Protein AF-A0AAW0BY96-F1 (afdb_monomer_lite)

Organism: NCBI:txid297713

Structure (mmCIF, N/CA/C/O backbone):
data_AF-A0AAW0BY96-F1
#
_entry.id   AF-A0AAW0BY96-F1
#
loop_
_atom_site.group_PDB
_atom_site.id
_atom_site.type_symbol
_atom_site.label_atom_id
_atom_site.label_alt_id
_atom_site.label_comp_id
_atom_site.label_asym_id
_atom_site.label_entity_id
_atom_site.label_seq_id
_atom_site.pdbx_PDB_ins_code
_atom_site.Cartn_x
_atom_site.Cartn_y
_atom_site.Cartn_z
_atom_site.occupancy
_atom_site.B_iso_or_equiv
_atom_site.auth_seq_id
_atom_site.auth_comp_id
_atom_site.auth_asym_id
_atom_site.auth_atom_id
_atom_site.pdbx_PDB_model_num
ATOM 1 N N . MET A 1 1 ? 6.001 -8.051 -32.052 1.00 53.75 1 MET A N 1
ATOM 2 C CA . MET A 1 1 ? 5.318 -6.739 -31.973 1.00 53.75 1 MET A CA 1
ATOM 3 C C . MET A 1 1 ? 5.520 -6.260 -30.553 1.00 53.75 1 MET A C 1
ATOM 5 O O . MET A 1 1 ? 5.170 -7.015 -29.658 1.00 53.75 1 MET A O 1
ATOM 9 N N . SER A 1 2 ? 6.130 -5.091 -30.344 1.00 71.25 2 SER A N 1
ATOM 10 C CA . SER A 1 2 ? 6.312 -4.579 -28.982 1.00 71.25 2 SER A CA 1
ATOM 11 C C . SER A 1 2 ? 4.969 -4.090 -28.441 1.00 71.25 2 SER A C 1
ATOM 13 O O . SER A 1 2 ? 4.273 -3.331 -29.116 1.00 71.25 2 SER A O 1
ATOM 15 N N . THR A 1 3 ? 4.584 -4.577 -27.263 1.00 87.44 3 THR A N 1
ATOM 16 C CA . THR A 1 3 ? 3.369 -4.159 -26.563 1.00 87.44 3 THR A CA 1
ATOM 17 C C . THR A 1 3 ? 3.740 -3.067 -25.574 1.00 87.44 3 THR A C 1
ATOM 19 O O . THR A 1 3 ? 4.525 -3.296 -24.654 1.00 87.44 3 THR A O 1
ATOM 22 N N . THR A 1 4 ? 3.169 -1.881 -25.755 1.00 93.38 4 THR A N 1
ATOM 23 C CA . THR A 1 4 ? 3.335 -0.782 -24.803 1.00 93.38 4 THR A CA 1
ATOM 24 C C . THR A 1 4 ? 2.304 -0.901 -23.690 1.00 93.38 4 THR A C 1
ATOM 26 O O . THR A 1 4 ? 1.110 -1.009 -23.967 1.00 93.38 4 THR A O 1
ATOM 29 N N . MET A 1 5 ? 2.749 -0.836 -22.438 1.00 95.12 5 MET A N 1
ATOM 30 C CA . MET A 1 5 ? 1.882 -0.820 -21.259 1.00 95.12 5 MET A CA 1
ATOM 31 C C . MET A 1 5 ? 2.243 0.344 -20.352 1.00 95.12 5 MET A C 1
ATOM 33 O O . MET A 1 5 ? 3.395 0.760 -20.298 1.00 95.12 5 MET A O 1
ATOM 37 N N . ASP A 1 6 ? 1.268 0.868 -19.623 1.00 94.94 6 ASP A N 1
ATOM 38 C CA . ASP A 1 6 ? 1.503 1.962 -18.693 1.00 94.94 6 ASP A CA 1
ATOM 39 C C . ASP A 1 6 ? 1.816 1.433 -17.291 1.00 94.94 6 ASP A C 1
ATOM 41 O O . ASP A 1 6 ? 0.997 0.738 -16.687 1.00 94.94 6 ASP A O 1
ATOM 45 N N . LEU A 1 7 ? 3.001 1.764 -16.766 1.00 94.00 7 LEU A N 1
ATOM 46 C CA . LEU A 1 7 ? 3.445 1.273 -15.460 1.00 94.00 7 LEU A CA 1
ATOM 47 C C . LEU A 1 7 ? 2.522 1.743 -14.331 1.00 94.00 7 LEU A C 1
ATOM 49 O O . LEU A 1 7 ? 2.265 0.988 -13.395 1.00 94.00 7 LEU A O 1
ATOM 53 N N . HIS A 1 8 ? 2.019 2.976 -14.417 1.00 91.38 8 HIS A N 1
ATOM 54 C CA . HIS A 1 8 ? 1.133 3.516 -13.397 1.00 91.38 8 HIS A CA 1
ATOM 55 C C . HIS A 1 8 ? -0.205 2.771 -13.396 1.00 91.38 8 HIS A C 1
ATOM 57 O O . HIS A 1 8 ? -0.704 2.407 -12.332 1.00 91.38 8 HIS A O 1
ATOM 63 N N . ASP A 1 9 ? -0.767 2.503 -14.574 1.00 92.44 9 ASP A N 1
ATOM 64 C CA . ASP A 1 9 ? -2.051 1.809 -14.684 1.00 92.44 9 ASP A CA 1
ATOM 65 C C . ASP A 1 9 ? -1.932 0.344 -14.228 1.00 92.44 9 ASP A C 1
ATOM 67 O O . ASP A 1 9 ? -2.795 -0.136 -13.493 1.00 92.44 9 ASP A O 1
ATOM 71 N N . ILE A 1 10 ? -0.825 -0.338 -14.559 1.00 93.44 10 ILE A N 1
ATOM 72 C CA . ILE A 1 10 ? -0.517 -1.681 -14.034 1.00 93.44 10 ILE A CA 1
ATOM 73 C C . ILE A 1 10 ? -0.445 -1.651 -12.502 1.00 93.44 10 ILE A C 1
ATOM 75 O O . ILE A 1 10 ? -1.118 -2.431 -11.831 1.00 93.44 10 ILE A O 1
ATOM 79 N N . ALA A 1 11 ? 0.347 -0.739 -11.933 1.00 91.69 11 ALA A N 1
ATOM 80 C CA . ALA A 1 11 ? 0.543 -0.652 -10.489 1.00 91.69 11 ALA A CA 1
ATOM 81 C C . ALA A 1 11 ? -0.752 -0.305 -9.738 1.00 91.69 11 ALA A C 1
ATOM 83 O O . ALA A 1 11 ? -0.987 -0.815 -8.640 1.00 91.69 11 ALA A O 1
ATOM 84 N N . LEU A 1 12 ? -1.603 0.541 -10.324 1.00 90.06 12 LEU A N 1
ATOM 85 C CA . LEU A 1 12 ? -2.913 0.890 -9.781 1.00 90.06 12 LEU A CA 1
ATOM 86 C C . LEU A 1 12 ? -3.837 -0.333 -9.751 1.00 90.06 12 LEU A C 1
ATOM 88 O O . LEU A 1 12 ? -4.405 -0.638 -8.703 1.00 90.06 12 LEU A O 1
ATOM 92 N N . LEU A 1 13 ? -3.952 -1.047 -10.874 1.00 92.44 13 LEU A N 1
ATOM 93 C CA . LEU A 1 13 ? -4.810 -2.227 -10.992 1.00 92.44 13 LEU A CA 1
ATOM 94 C C . LEU A 1 13 ? -4.353 -3.362 -10.073 1.00 92.44 13 LEU A C 1
ATOM 96 O O . LEU A 1 13 ? -5.177 -3.938 -9.369 1.00 92.44 13 LEU A O 1
ATOM 100 N N . LEU A 1 14 ? -3.050 -3.653 -10.024 1.00 91.88 14 LEU A N 1
ATOM 101 C CA . LEU A 1 14 ? -2.521 -4.717 -9.168 1.00 91.88 14 LEU A CA 1
ATOM 102 C C . LEU A 1 14 ? -2.694 -4.395 -7.680 1.00 91.88 14 LEU A C 1
ATOM 104 O O . LEU A 1 14 ? -3.038 -5.286 -6.907 1.00 91.88 14 LEU A O 1
ATOM 108 N N . ASN A 1 15 ? -2.503 -3.137 -7.263 1.00 89.00 15 ASN A N 1
ATOM 109 C CA . ASN A 1 15 ? -2.762 -2.743 -5.874 1.00 89.00 15 ASN A CA 1
ATOM 110 C C . ASN A 1 15 ? -4.245 -2.817 -5.515 1.00 89.00 15 ASN A C 1
ATOM 112 O O . ASN A 1 15 ? -4.583 -3.252 -4.414 1.00 89.00 15 ASN A O 1
ATOM 116 N N . TYR A 1 16 ? -5.121 -2.406 -6.433 1.00 90.56 16 TYR A N 1
ATOM 117 C CA . TYR A 1 16 ? -6.560 -2.535 -6.252 1.00 90.56 16 TYR A CA 1
ATOM 118 C C . TYR A 1 16 ? -6.961 -4.007 -6.093 1.00 90.56 16 TYR A C 1
ATOM 120 O O . TYR A 1 16 ? -7.568 -4.371 -5.087 1.00 90.56 16 TYR A O 1
ATOM 128 N N . GLU A 1 17 ? -6.561 -4.875 -7.023 1.00 89.81 17 GLU A N 1
ATOM 129 C CA . GLU A 1 17 ? -6.878 -6.305 -6.969 1.00 89.81 17 GLU A CA 1
ATOM 130 C C . GLU A 1 17 ? -6.351 -6.935 -5.676 1.00 89.81 17 GLU A C 1
ATOM 132 O O . GLU A 1 17 ? -7.105 -7.560 -4.932 1.00 89.81 17 GLU A O 1
ATOM 137 N N . ARG A 1 18 ? -5.083 -6.680 -5.332 1.00 90.81 18 ARG A N 1
ATOM 138 C CA . ARG A 1 18 ? -4.464 -7.161 -4.091 1.00 90.81 18 ARG A CA 1
ATOM 139 C C . ARG A 1 18 ? -5.267 -6.765 -2.854 1.00 90.81 18 ARG A C 1
ATOM 141 O O . ARG A 1 18 ? -5.494 -7.591 -1.976 1.00 90.81 18 ARG A O 1
ATOM 148 N N . ALA A 1 19 ? -5.650 -5.496 -2.740 1.00 92.19 19 ALA A N 1
ATOM 149 C CA . ALA A 1 19 ? -6.312 -5.000 -1.539 1.00 92.19 19 ALA A CA 1
ATOM 150 C C . ALA A 1 19 ? -7.764 -5.493 -1.429 1.00 92.19 19 ALA A C 1
ATOM 152 O O . ALA A 1 19 ? -8.234 -5.785 -0.329 1.00 92.19 19 ALA A O 1
ATOM 153 N N . THR A 1 20 ? -8.467 -5.616 -2.554 1.00 93.06 20 THR A N 1
ATOM 154 C CA . THR A 1 20 ? -9.869 -6.068 -2.592 1.00 93.06 20 THR A CA 1
ATOM 155 C C . THR A 1 20 ? -10.025 -7.587 -2.446 1.00 93.06 20 THR A C 1
ATOM 157 O O . THR A 1 20 ? -11.098 -8.053 -2.057 1.00 93.06 20 THR A O 1
ATOM 160 N N . THR A 1 21 ? -8.952 -8.353 -2.681 1.00 91.19 21 THR A N 1
ATOM 161 C CA . THR A 1 21 ? -8.904 -9.822 -2.536 1.00 91.19 21 THR A CA 1
ATOM 162 C C . THR A 1 21 ? -8.121 -10.311 -1.311 1.00 91.19 21 THR A C 1
ATOM 164 O O . THR A 1 21 ? -7.973 -11.517 -1.104 1.00 91.19 21 THR A O 1
ATOM 167 N N . GLU A 1 22 ? -7.642 -9.402 -0.459 1.00 91.94 22 GLU A N 1
ATOM 168 C CA . GLU A 1 22 ? -6.857 -9.732 0.732 1.00 91.94 22 GLU A CA 1
ATOM 169 C C . GLU A 1 22 ? -7.664 -10.584 1.733 1.00 91.94 22 GLU A C 1
ATOM 171 O O . GLU A 1 22 ? -8.545 -10.108 2.458 1.00 91.94 22 GLU A O 1
ATOM 176 N N . THR A 1 23 ? -7.316 -11.869 1.808 1.00 91.62 23 THR A N 1
ATOM 177 C CA . THR A 1 23 ? -8.066 -12.886 2.560 1.00 91.62 23 THR A CA 1
ATOM 178 C C . THR A 1 23 ? -8.098 -12.618 4.065 1.00 91.62 23 THR A C 1
ATOM 180 O O . THR A 1 23 ? -9.098 -12.906 4.735 1.00 91.62 23 THR A O 1
ATOM 183 N N . ARG A 1 24 ? -7.055 -11.978 4.611 1.00 92.69 24 ARG A N 1
ATOM 184 C CA . ARG A 1 24 ? -6.994 -11.583 6.027 1.00 92.69 24 ARG A CA 1
ATOM 185 C C . ARG A 1 24 ? -8.090 -10.604 6.424 1.00 92.69 24 ARG A C 1
ATOM 187 O O . ARG A 1 24 ? -8.423 -10.548 7.599 1.00 92.69 24 ARG A O 1
ATOM 194 N N . TYR A 1 25 ? -8.686 -9.887 5.477 1.00 94.50 25 TYR A N 1
ATOM 195 C CA . TYR A 1 25 ? -9.745 -8.908 5.731 1.00 94.50 25 TYR A CA 1
ATOM 196 C C . TYR A 1 25 ? -11.054 -9.247 5.027 1.00 94.50 25 TYR A C 1
ATOM 198 O O . TYR A 1 25 ? -11.945 -8.402 4.966 1.00 94.50 25 TYR A O 1
ATOM 206 N N . ARG A 1 26 ? -11.191 -10.471 4.508 1.00 94.62 26 ARG A N 1
ATOM 207 C CA . ARG A 1 26 ? -12.335 -10.844 3.684 1.00 94.62 26 ARG A CA 1
ATOM 208 C C . ARG A 1 26 ? -13.660 -10.675 4.434 1.00 94.62 26 ARG A C 1
ATOM 210 O O . ARG A 1 26 ? -13.905 -11.370 5.421 1.00 94.62 26 ARG A O 1
ATOM 217 N N . GLY A 1 27 ? -14.508 -9.756 3.970 1.00 94.75 27 GLY A N 1
ATOM 218 C CA . GLY A 1 27 ? -15.786 -9.407 4.597 1.00 94.75 27 GLY A CA 1
ATOM 219 C C . GLY A 1 27 ? -15.677 -8.622 5.905 1.00 94.75 27 GLY A C 1
ATOM 220 O O . GLY A 1 27 ? -16.705 -8.343 6.524 1.00 94.75 27 GLY A O 1
ATOM 221 N N . ALA A 1 28 ? -14.464 -8.297 6.353 1.00 95.69 28 ALA A N 1
ATOM 222 C CA . ALA A 1 28 ? -14.223 -7.681 7.646 1.00 95.69 28 ALA A CA 1
ATOM 223 C C . ALA A 1 28 ? -14.704 -6.225 7.656 1.00 95.69 28 ALA A C 1
ATOM 225 O O . ALA A 1 28 ? -14.430 -5.458 6.729 1.00 95.69 28 ALA A O 1
ATOM 226 N N . LYS A 1 29 ? -15.406 -5.833 8.720 1.00 96.62 29 LYS A N 1
ATOM 227 C CA . LYS A 1 29 ? -15.944 -4.480 8.884 1.00 96.62 29 LYS A CA 1
ATOM 228 C C . LYS A 1 29 ? -15.154 -3.718 9.938 1.00 96.62 29 LYS A C 1
ATOM 230 O O . LYS A 1 29 ? -14.856 -4.256 11.002 1.00 96.62 29 LYS A O 1
ATOM 235 N N . LEU A 1 30 ? -14.799 -2.474 9.637 1.00 97.69 30 LEU A N 1
ATOM 236 C CA . LEU A 1 30 ? -14.066 -1.600 10.544 1.00 97.69 30 LEU A CA 1
ATOM 237 C C . LEU A 1 30 ? -14.964 -1.234 11.729 1.00 97.69 30 LEU A C 1
ATOM 239 O O . LEU A 1 30 ? -16.011 -0.611 11.552 1.00 97.69 30 LEU A O 1
ATOM 243 N N . ARG A 1 31 ? -14.536 -1.617 12.931 1.00 96.06 31 ARG A N 1
ATOM 244 C CA . ARG A 1 31 ? -15.219 -1.295 14.186 1.00 96.06 31 ARG A CA 1
ATOM 245 C C . ARG A 1 31 ? -14.629 -0.064 14.853 1.00 96.06 31 ARG A C 1
ATOM 247 O O . ARG A 1 31 ? -15.366 0.774 15.360 1.00 96.06 31 ARG A O 1
ATOM 254 N N . GLU A 1 32 ? -13.305 0.012 14.914 1.00 96.19 32 GLU A N 1
ATOM 255 C CA . GLU A 1 32 ? -12.616 1.013 15.723 1.00 96.19 32 GLU A CA 1
ATOM 256 C C . GLU A 1 32 ? -11.358 1.525 15.027 1.00 96.19 32 GLU A C 1
ATOM 258 O O . GLU A 1 32 ? -10.633 0.774 14.372 1.00 96.19 32 GLU A O 1
ATOM 263 N N . VAL A 1 33 ? -11.094 2.818 15.217 1.00 96.62 33 VAL A N 1
ATOM 264 C CA . VAL A 1 33 ? -9.882 3.502 14.778 1.00 96.62 33 VAL A CA 1
ATOM 265 C C . VAL A 1 33 ? -9.257 4.195 15.988 1.00 96.62 33 VAL A C 1
ATOM 267 O O . VAL A 1 33 ? -9.906 5.020 16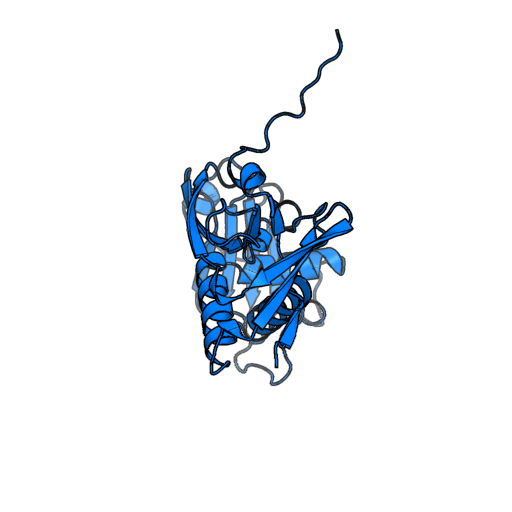.626 1.00 96.62 33 VAL A O 1
ATOM 270 N N . ALA A 1 34 ? -7.995 3.894 16.281 1.00 95.19 34 ALA A N 1
ATOM 271 C CA . ALA A 1 34 ? -7.189 4.594 17.276 1.00 95.19 34 ALA A CA 1
ATOM 272 C C . ALA A 1 34 ? -6.171 5.495 16.558 1.00 95.19 34 ALA A C 1
ATOM 274 O O . ALA A 1 34 ? -5.386 5.025 15.736 1.00 95.19 34 ALA A O 1
ATOM 275 N N . ARG A 1 35 ? -6.188 6.802 16.834 1.00 90.81 35 ARG A N 1
ATOM 276 C CA . ARG A 1 35 ? -5.310 7.818 16.216 1.00 90.81 35 ARG A CA 1
ATOM 277 C C . ARG A 1 35 ? -4.766 8.759 17.287 1.00 90.81 35 ARG A C 1
ATOM 279 O O . ARG A 1 35 ? -5.265 8.779 18.407 1.00 90.81 35 ARG A O 1
ATOM 286 N N . ASN A 1 36 ? -3.770 9.571 16.930 1.00 81.25 36 ASN A N 1
ATOM 287 C CA . ASN A 1 36 ? -3.302 10.701 17.747 1.00 81.25 36 ASN A CA 1
ATOM 288 C C . ASN A 1 36 ? -2.881 10.318 19.178 1.00 81.25 36 ASN A C 1
ATOM 290 O O . ASN A 1 36 ? -3.082 11.078 20.121 1.00 81.25 36 ASN A O 1
ATOM 294 N N . GLY A 1 37 ? -2.309 9.124 19.349 1.00 77.81 37 GLY A N 1
ATOM 295 C CA . GLY A 1 37 ? -1.874 8.633 20.656 1.00 77.81 37 GLY A CA 1
ATOM 296 C C . GLY A 1 37 ? -2.980 8.015 21.516 1.00 77.81 37 GLY A C 1
ATOM 297 O O . GLY A 1 37 ? -2.658 7.481 22.577 1.00 77.81 37 GLY A O 1
ATOM 298 N N . GLU A 1 38 ? -4.240 8.000 21.071 1.00 89.62 38 GLU A N 1
ATOM 299 C CA . GLU A 1 38 ? -5.312 7.277 21.762 1.00 89.62 38 GLU A CA 1
ATOM 300 C C . GLU A 1 38 ? -5.049 5.764 21.789 1.00 89.62 38 GLU A C 1
ATOM 302 O O . GLU A 1 38 ? -4.409 5.213 20.894 1.00 89.62 38 GLU A O 1
ATOM 307 N N . ASN A 1 39 ? -5.550 5.090 22.827 1.00 92.06 39 ASN A N 1
ATOM 308 C CA . ASN A 1 39 ? -5.583 3.630 22.906 1.00 92.06 39 ASN A CA 1
ATOM 309 C C . ASN A 1 39 ? -6.936 3.103 22.421 1.00 92.06 39 ASN A C 1
ATOM 311 O O . ASN A 1 39 ? -7.940 3.815 22.477 1.00 92.06 39 ASN A O 1
ATOM 315 N N . PHE A 1 40 ? -6.962 1.833 22.020 1.00 93.56 40 PHE A N 1
ATOM 316 C CA . PHE A 1 40 ? -8.208 1.125 21.751 1.00 93.56 40 PHE A CA 1
ATOM 317 C C . PHE A 1 40 ? -9.092 1.073 23.004 1.00 93.56 40 PHE A C 1
ATOM 319 O O . PHE A 1 40 ? -8.614 0.854 24.119 1.00 93.56 40 PHE A O 1
ATOM 326 N N . LYS A 1 41 ? -10.389 1.288 22.805 1.00 93.38 41 LYS A N 1
ATOM 327 C CA . LYS A 1 41 ? -11.443 1.332 23.822 1.00 93.38 41 LYS A CA 1
ATOM 328 C C . LYS A 1 41 ? -12.268 0.050 23.816 1.00 93.38 41 LYS A C 1
ATOM 330 O O . LYS A 1 41 ? -12.806 -0.322 24.854 1.00 93.38 41 LYS A O 1
ATOM 335 N N . THR A 1 42 ? -12.379 -0.625 22.667 1.00 91.56 42 THR A N 1
ATOM 336 C CA . THR A 1 42 ? -13.228 -1.822 22.523 1.00 91.56 42 THR A CA 1
ATOM 337 C C . THR A 1 42 ? -12.479 -3.137 22.710 1.00 91.56 42 THR A C 1
ATOM 339 O O . THR A 1 42 ? -13.112 -4.177 22.878 1.00 91.56 42 THR A O 1
ATOM 342 N N . VAL A 1 43 ? -11.144 -3.110 22.684 1.00 90.31 43 VAL A N 1
ATOM 343 C CA . VAL A 1 43 ? -10.277 -4.285 22.843 1.00 90.31 43 VAL A CA 1
ATOM 344 C C . VAL A 1 43 ? -9.137 -4.007 23.797 1.00 90.31 43 VAL A C 1
ATOM 346 O O . VAL A 1 43 ? -8.574 -2.914 23.819 1.00 90.31 43 VAL A O 1
ATOM 349 N N . LEU A 1 44 ? -8.762 -5.045 24.541 1.00 87.56 44 LEU A N 1
ATOM 350 C CA . LEU A 1 44 ? -7.501 -5.068 25.256 1.00 87.56 44 LEU A CA 1
ATOM 351 C C . LEU A 1 44 ? -6.392 -5.452 24.275 1.00 87.56 44 LEU A C 1
ATOM 353 O O . LEU A 1 44 ? -6.356 -6.580 23.789 1.00 87.56 44 LEU A O 1
ATOM 357 N N . VAL A 1 45 ? -5.484 -4.519 24.009 1.00 86.31 45 VAL A N 1
ATOM 358 C CA . VAL A 1 45 ? -4.244 -4.800 23.284 1.00 86.31 45 VAL A CA 1
ATOM 359 C C . VAL A 1 45 ? -3.165 -5.123 24.304 1.00 86.31 45 VAL A C 1
ATOM 361 O O . VAL A 1 45 ? -3.045 -4.442 25.315 1.00 86.31 45 VAL A O 1
ATOM 364 N N . THR A 1 46 ? -2.385 -6.172 24.063 1.00 86.88 46 THR A N 1
ATOM 365 C CA . THR A 1 46 ? -1.265 -6.570 24.937 1.00 86.88 46 THR A CA 1
ATOM 366 C C . THR A 1 46 ? 0.088 -6.466 24.238 1.00 86.88 46 THR A C 1
ATOM 368 O O . THR A 1 46 ? 1.082 -6.955 24.761 1.00 86.88 46 THR A O 1
ATOM 371 N N . LEU A 1 47 ? 0.125 -5.865 23.045 1.00 87.88 47 LEU A N 1
ATOM 372 C CA . LEU A 1 47 ? 1.327 -5.692 22.232 1.00 87.88 47 LEU A CA 1
ATOM 373 C C . LEU A 1 47 ? 2.212 -4.588 22.836 1.00 87.88 47 LEU A C 1
ATOM 375 O O . LEU A 1 47 ? 1.770 -3.435 22.852 1.00 87.88 47 LEU A O 1
ATOM 379 N N . PRO A 1 48 ? 3.439 -4.892 23.302 1.00 87.94 48 PRO A N 1
ATOM 380 C CA . PRO A 1 48 ? 4.357 -3.877 23.821 1.00 87.94 48 PRO A CA 1
ATOM 381 C C . PRO A 1 48 ? 4.656 -2.794 22.784 1.00 87.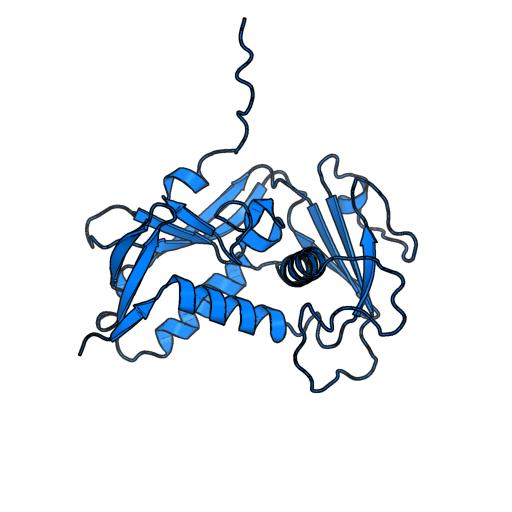94 48 PRO A C 1
ATOM 383 O O . PRO A 1 48 ? 4.578 -1.612 23.107 1.00 87.94 48 PRO A O 1
ATOM 386 N N . ASP A 1 49 ? 4.834 -3.185 21.515 1.00 87.62 49 ASP A N 1
ATOM 387 C CA . ASP A 1 49 ? 5.091 -2.271 20.394 1.00 87.62 49 ASP A CA 1
ATOM 388 C C . ASP A 1 49 ? 4.050 -1.157 20.299 1.00 87.62 49 ASP A C 1
ATOM 390 O O . ASP A 1 49 ? 4.378 -0.028 19.953 1.00 87.62 49 ASP A O 1
ATOM 394 N N . TRP A 1 50 ? 2.791 -1.440 20.649 1.00 91.31 50 TRP A N 1
ATOM 395 C CA . TRP A 1 50 ? 1.769 -0.405 20.692 1.00 91.31 50 TRP A CA 1
ATOM 396 C C . TRP A 1 50 ? 2.080 0.620 21.782 1.00 91.31 50 TRP A C 1
ATOM 398 O O . TRP A 1 50 ? 2.160 1.807 21.477 1.00 91.31 50 TRP A O 1
ATOM 408 N N . TYR A 1 51 ? 2.239 0.192 23.037 1.00 89.88 51 TYR A N 1
ATOM 409 C CA . TYR A 1 51 ? 2.348 1.079 24.204 1.00 89.88 51 TYR A CA 1
ATOM 410 C C . TYR A 1 51 ? 3.710 1.756 24.357 1.00 89.88 51 TYR A C 1
ATOM 412 O O . TYR A 1 51 ? 3.764 2.887 24.841 1.00 89.88 51 TYR A O 1
ATOM 420 N N . ASP A 1 52 ? 4.778 1.093 23.927 1.00 89.44 52 ASP A N 1
ATOM 421 C CA . ASP A 1 52 ? 6.150 1.572 24.085 1.00 89.44 52 ASP A CA 1
ATOM 422 C C . ASP A 1 52 ? 6.573 2.509 22.942 1.00 89.44 52 ASP A C 1
ATOM 424 O O . ASP A 1 52 ? 7.522 3.290 23.089 1.00 89.44 52 ASP A O 1
ATOM 428 N N . HIS A 1 53 ? 5.855 2.487 21.812 1.00 88.75 53 HIS A N 1
ATOM 429 C CA . HIS A 1 53 ? 6.152 3.348 20.675 1.00 88.75 53 HIS A CA 1
ATOM 430 C C . HIS A 1 53 ? 5.849 4.820 20.978 1.00 88.75 53 HIS A C 1
ATOM 432 O O . HIS A 1 53 ? 4.720 5.216 21.273 1.00 88.75 53 HIS A O 1
ATOM 438 N N . LYS A 1 54 ? 6.885 5.656 20.861 1.00 86.25 54 LYS A N 1
ATOM 439 C CA . LYS A 1 54 ? 6.833 7.096 21.169 1.00 86.25 54 LYS A CA 1
ATOM 440 C C . LYS A 1 54 ? 6.485 7.973 19.964 1.00 86.25 54 LYS A C 1
ATOM 442 O O . LYS A 1 54 ? 6.261 9.170 20.135 1.00 86.25 54 LYS A O 1
ATOM 447 N N . GLY A 1 55 ? 6.511 7.406 18.760 1.00 86.94 55 GLY A N 1
ATOM 448 C CA . GLY A 1 55 ? 6.209 8.106 17.517 1.00 86.94 55 GLY A CA 1
ATOM 449 C C . GLY A 1 55 ? 4.715 8.117 17.177 1.00 86.94 55 GLY A C 1
ATOM 450 O O . GLY A 1 55 ? 3.879 7.643 17.955 1.00 86.94 55 GLY A O 1
ATOM 451 N N . PRO A 1 56 ? 4.356 8.670 16.006 1.00 89.00 56 PRO A N 1
ATOM 452 C CA . PRO A 1 56 ? 3.007 8.563 15.474 1.00 89.00 56 PRO A CA 1
ATOM 453 C C . PRO A 1 56 ? 2.576 7.098 15.372 1.00 89.00 56 PRO A C 1
ATOM 455 O O . PRO A 1 56 ? 3.298 6.261 14.836 1.00 89.00 56 PRO A O 1
ATOM 458 N N . ARG A 1 57 ? 1.373 6.790 15.855 1.00 91.56 57 ARG A N 1
ATOM 459 C CA . ARG A 1 57 ? 0.782 5.456 15.738 1.00 91.56 57 ARG A CA 1
ATOM 460 C C . ARG A 1 57 ? -0.674 5.535 15.310 1.00 91.56 57 ARG A C 1
ATOM 462 O O . ARG A 1 57 ? -1.398 6.447 15.721 1.00 91.56 57 ARG A O 1
ATOM 469 N N . VAL A 1 58 ? -1.093 4.566 14.506 1.00 94.00 58 VAL A N 1
ATOM 470 C CA . VAL A 1 58 ? -2.488 4.353 14.127 1.00 94.00 58 VAL A CA 1
ATOM 471 C C . VAL A 1 58 ? -2.876 2.902 14.361 1.00 94.00 58 VAL A C 1
ATOM 473 O O . VAL A 1 58 ? -2.094 1.983 14.126 1.00 94.00 58 VAL A O 1
ATOM 476 N N . GLY A 1 59 ? -4.096 2.712 14.834 1.00 95.25 59 GLY A N 1
ATOM 477 C CA . GLY A 1 59 ? -4.660 1.424 15.166 1.00 95.25 59 GLY A CA 1
ATOM 478 C C . GLY A 1 59 ? -5.991 1.209 14.463 1.00 95.25 59 GLY A C 1
ATOM 479 O O . GLY A 1 59 ? -6.817 2.119 14.424 1.00 95.25 59 GLY A O 1
ATOM 480 N N . PHE A 1 60 ? -6.227 0.006 13.954 1.00 96.50 60 PHE A N 1
ATOM 481 C CA . PHE A 1 60 ? -7.490 -0.381 13.332 1.00 96.50 60 PHE A CA 1
ATOM 482 C C . PHE A 1 60 ? -7.985 -1.698 13.918 1.00 96.50 60 PHE A C 1
ATOM 484 O O . PHE A 1 60 ? -7.211 -2.645 14.052 1.00 96.50 60 PHE A O 1
ATOM 491 N N . VAL A 1 61 ? -9.276 -1.775 14.230 1.00 96.62 61 VAL A N 1
ATOM 492 C CA . VAL A 1 61 ? -9.925 -3.028 14.630 1.00 96.62 61 VAL A CA 1
ATOM 493 C C . VAL A 1 61 ? -11.029 -3.360 13.652 1.00 96.62 61 VAL A C 1
ATOM 495 O O . VAL A 1 61 ? -11.918 -2.541 13.411 1.00 96.62 61 VAL A O 1
ATOM 498 N N . PHE A 1 62 ? -10.985 -4.578 13.133 1.00 96.88 62 PHE A N 1
ATOM 499 C CA . PHE A 1 62 ? -11.977 -5.121 12.227 1.00 96.88 62 PHE A CA 1
ATOM 500 C C . PHE A 1 62 ? -12.660 -6.338 12.841 1.00 96.88 62 PHE A C 1
ATOM 502 O O . PHE A 1 62 ? -12.009 -7.175 13.467 1.00 96.88 62 PHE A O 1
ATOM 509 N N . ASP A 1 63 ? -13.959 -6.462 12.595 1.00 95.25 63 ASP A N 1
ATOM 510 C CA . ASP A 1 63 ? -14.743 -7.652 12.911 1.00 95.25 63 ASP A CA 1
ATOM 511 C C . ASP A 1 63 ? -15.045 -8.423 11.627 1.00 95.25 63 ASP A C 1
ATOM 513 O O . ASP A 1 63 ? -15.665 -7.898 10.696 1.00 95.25 63 ASP A O 1
ATOM 517 N N . LYS A 1 64 ? -14.612 -9.683 11.569 1.00 93.62 64 LYS A N 1
ATOM 518 C CA . LYS A 1 64 ? -14.996 -10.611 10.508 1.00 93.62 64 LYS A CA 1
ATOM 519 C C . LYS A 1 64 ? -16.350 -11.247 10.813 1.00 93.62 64 LYS A C 1
ATOM 521 O O . LYS A 1 64 ? -16.579 -11.715 11.932 1.00 93.62 64 LYS A O 1
ATOM 526 N N . PRO A 1 65 ? -17.241 -11.337 9.815 1.00 90.44 65 PRO A N 1
ATOM 527 C CA . PRO A 1 65 ? -18.450 -12.130 9.943 1.00 90.44 65 PRO A CA 1
ATOM 528 C C . PRO A 1 65 ? -18.103 -13.624 9.975 1.00 90.44 65 PRO A C 1
ATOM 530 O O . PRO A 1 65 ? -17.109 -14.060 9.399 1.00 90.44 65 PRO A O 1
ATOM 533 N N . ALA A 1 66 ? -18.978 -14.433 10.576 1.00 87.19 66 ALA A N 1
ATOM 534 C CA . ALA A 1 66 ? -18.833 -15.893 10.571 1.00 87.19 66 ALA A CA 1
ATOM 535 C C . ALA A 1 66 ? -18.843 -16.493 9.151 1.00 87.19 66 ALA A C 1
ATOM 537 O O . ALA A 1 66 ? -18.270 -17.553 8.912 1.00 87.19 66 ALA A O 1
ATOM 538 N N . ARG A 1 67 ? -19.501 -15.812 8.205 1.00 86.62 67 ARG A N 1
ATOM 539 C CA . ARG A 1 67 ? -19.505 -16.156 6.785 1.00 86.62 67 ARG A CA 1
ATOM 540 C C . ARG A 1 67 ? -19.128 -14.927 5.972 1.00 86.62 67 ARG A C 1
ATOM 542 O O . ARG A 1 67 ? -19.820 -13.913 6.039 1.00 86.62 67 ARG A O 1
ATOM 549 N N . ALA A 1 68 ? -18.056 -15.046 5.195 1.00 84.38 68 ALA A N 1
ATOM 550 C CA . ALA A 1 68 ? -17.651 -14.011 4.2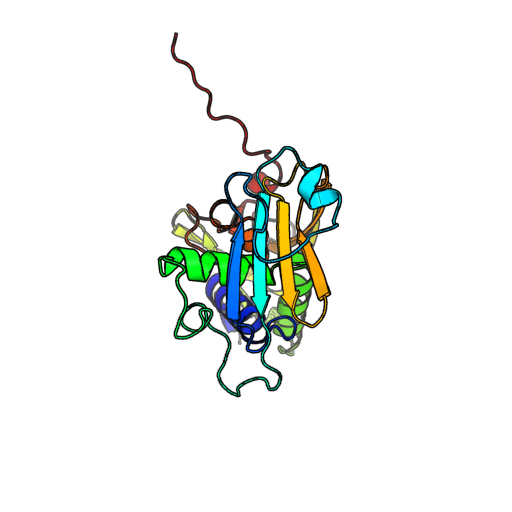59 1.00 84.38 68 ALA A CA 1
ATOM 551 C C . ALA A 1 68 ? -18.734 -13.797 3.184 1.00 84.38 68 ALA A C 1
ATOM 553 O O . ALA A 1 68 ? -19.274 -14.780 2.664 1.00 84.38 68 ALA A O 1
ATOM 554 N N . PRO A 1 69 ? -19.052 -12.540 2.841 1.00 86.44 69 PRO A N 1
ATOM 555 C CA . PRO A 1 69 ? -19.926 -12.245 1.723 1.00 86.44 69 PRO A CA 1
ATOM 556 C C . PRO A 1 69 ? -19.212 -12.524 0.389 1.00 86.44 69 PRO A C 1
ATOM 558 O O . PRO A 1 69 ? -17.983 -12.621 0.312 1.00 86.44 69 PRO A O 1
ATOM 561 N N . GLU A 1 70 ? -19.995 -12.656 -0.681 1.00 87.88 70 GLU A N 1
ATOM 562 C CA . GLU A 1 70 ? -19.464 -12.838 -2.040 1.00 87.88 70 GLU A CA 1
ATOM 563 C C . GLU A 1 70 ? -18.990 -11.513 -2.657 1.00 87.88 70 GLU A C 1
ATOM 565 O O . GLU A 1 70 ? -18.102 -11.515 -3.505 1.00 87.88 70 GLU A O 1
ATOM 570 N N . GLU A 1 71 ? -19.508 -10.373 -2.191 1.00 90.94 71 GLU A N 1
ATOM 571 C CA . GLU A 1 71 ? -19.124 -9.046 -2.688 1.00 90.94 71 GLU A CA 1
ATOM 572 C C . GLU A 1 71 ? -17.626 -8.748 -2.472 1.00 90.94 71 GLU A C 1
ATOM 574 O O . GLU A 1 71 ? -17.078 -9.131 -1.436 1.00 90.94 71 GLU A O 1
ATOM 579 N N . PRO A 1 72 ? -16.925 -8.076 -3.402 1.00 92.06 72 PRO A N 1
ATOM 580 C CA . PRO A 1 72 ? -15.553 -7.615 -3.180 1.00 92.06 72 PRO A CA 1
ATOM 581 C C . PRO A 1 72 ? -15.449 -6.677 -1.973 1.00 92.06 72 PRO A C 1
ATOM 583 O O . PRO A 1 72 ? -16.369 -5.904 -1.697 1.00 92.06 72 PRO A O 1
ATOM 586 N N . ASP A 1 73 ? -14.324 -6.717 -1.262 1.00 95.50 73 ASP A N 1
ATOM 587 C CA . ASP A 1 73 ? -14.069 -5.752 -0.192 1.00 95.50 73 ASP A CA 1
ATOM 588 C C . ASP A 1 73 ? -13.633 -4.428 -0.810 1.00 95.50 73 ASP A C 1
ATOM 590 O O . ASP A 1 73 ? -12.682 -4.390 -1.583 1.00 95.50 73 ASP A O 1
ATOM 594 N N . LEU A 1 74 ? -14.317 -3.340 -0.468 1.00 96.12 74 LEU A N 1
ATOM 595 C CA . LEU A 1 74 ? -14.082 -2.002 -1.003 1.00 96.12 74 LEU A CA 1
ATOM 596 C C . LEU A 1 74 ? -14.002 -0.988 0.144 1.00 96.12 74 LEU A C 1
ATOM 598 O O . LEU A 1 74 ? -14.636 -1.180 1.184 1.00 96.12 74 LEU A O 1
ATOM 602 N N . PRO A 1 75 ? -13.319 0.157 -0.042 1.00 96.00 75 PRO A N 1
ATOM 603 C CA . PRO A 1 75 ? -13.383 1.251 0.926 1.00 96.00 75 PRO A CA 1
ATOM 604 C C . PRO A 1 75 ? -14.824 1.656 1.280 1.00 96.00 75 PRO A C 1
ATOM 606 O O . PRO A 1 75 ? -15.137 1.885 2.446 1.00 96.00 75 PRO A O 1
ATOM 609 N N . SER A 1 76 ? -15.716 1.666 0.284 1.00 95.75 76 SER A N 1
ATOM 610 C CA . SER A 1 76 ? -17.119 2.077 0.414 1.00 95.75 76 SER A CA 1
ATOM 611 C C . SER A 1 76 ? -18.001 1.102 1.196 1.00 95.75 76 SER A C 1
ATOM 613 O O . SER A 1 76 ? -19.040 1.512 1.705 1.00 95.75 76 SER A O 1
ATOM 615 N N . ASN A 1 77 ? -17.611 -0.172 1.319 1.00 95.31 77 ASN A N 1
ATOM 616 C CA . ASN A 1 77 ? -18.355 -1.174 2.089 1.00 95.31 77 ASN A CA 1
ATOM 617 C C . ASN A 1 77 ? -17.615 -1.619 3.362 1.00 95.31 77 ASN A C 1
ATOM 619 O O . ASN A 1 77 ? -18.028 -2.581 4.009 1.00 95.31 77 ASN A O 1
ATOM 623 N N . MET A 1 78 ? -16.540 -0.923 3.743 1.00 95.81 78 MET A N 1
ATOM 624 C CA . MET A 1 78 ? -15.703 -1.285 4.887 1.00 95.81 78 MET A CA 1
ATOM 625 C C . MET A 1 78 ? -16.380 -1.020 6.241 1.00 95.81 78 MET A C 1
ATOM 627 O O . MET A 1 78 ? -16.006 -1.633 7.238 1.00 95.81 78 MET A O 1
ATOM 631 N N . LEU A 1 79 ? -17.374 -0.132 6.303 1.00 96.88 79 LEU A N 1
ATOM 632 C CA . LEU A 1 79 ? -18.130 0.136 7.527 1.00 96.88 79 LEU A CA 1
ATOM 633 C C . LEU A 1 79 ? -19.322 -0.824 7.679 1.00 96.88 79 LEU A C 1
ATOM 635 O O . LEU A 1 79 ? -19.951 -1.188 6.683 1.00 96.88 79 LEU A O 1
ATOM 639 N N . PRO A 1 80 ? -19.683 -1.226 8.912 1.00 94.44 80 PRO A N 1
ATOM 640 C CA . PRO A 1 80 ? -20.957 -1.894 9.147 1.00 94.44 80 PRO A CA 1
ATOM 641 C C . PRO A 1 80 ? -22.132 -0.916 8.927 1.00 94.44 80 PRO A C 1
ATOM 643 O O . PRO A 1 80 ? -21.966 0.285 9.148 1.00 94.44 80 PRO A O 1
ATOM 646 N N . PRO A 1 81 ? -23.345 -1.395 8.580 1.00 90.50 81 PRO A N 1
ATOM 647 C CA . PRO A 1 81 ? -24.500 -0.526 8.308 1.00 90.50 81 PRO A CA 1
ATOM 648 C C . PRO A 1 81 ? -24.871 0.440 9.445 1.00 90.50 81 PRO A C 1
ATOM 650 O O . PRO A 1 81 ? -25.376 1.525 9.188 1.00 90.50 81 PRO A O 1
ATOM 653 N N . ASN A 1 82 ? -24.597 0.053 10.694 1.00 91.38 82 ASN A N 1
ATOM 654 C CA . ASN A 1 82 ? -24.886 0.846 11.894 1.00 91.38 82 ASN A CA 1
ATOM 655 C C . ASN A 1 82 ? -23.616 1.478 12.492 1.00 91.38 82 ASN A C 1
ATOM 657 O O . ASN A 1 82 ? -23.532 1.669 13.705 1.00 91.38 82 ASN A O 1
ATOM 661 N N . SER A 1 83 ? -22.591 1.718 11.669 1.00 93.00 83 SER A N 1
ATOM 662 C CA . SER A 1 83 ? -21.356 2.360 12.115 1.00 93.00 83 SER A CA 1
ATOM 663 C C . SER A 1 83 ? -21.637 3.749 12.681 1.00 93.00 83 SER A C 1
ATOM 665 O O . SER A 1 83 ? -22.344 4.544 12.068 1.00 93.00 83 SER A O 1
ATOM 667 N N . THR A 1 84 ? -21.029 4.059 13.824 1.00 93.12 84 THR A N 1
ATOM 668 C CA . THR A 1 84 ? -20.990 5.416 14.388 1.00 93.12 84 THR A CA 1
ATOM 669 C C . THR A 1 84 ? -19.697 6.152 14.026 1.00 93.12 84 THR A C 1
ATOM 671 O O . THR A 1 84 ? -19.451 7.238 14.541 1.00 93.12 84 THR A O 1
ATOM 674 N N . LEU A 1 85 ? -18.823 5.545 13.213 1.00 94.31 85 LEU A N 1
ATOM 675 C CA . LEU A 1 85 ? -17.587 6.180 12.761 1.00 94.31 85 LEU A CA 1
ATOM 676 C C . LEU A 1 85 ? -17.909 7.216 11.681 1.00 94.31 85 LEU A C 1
ATOM 678 O O . LEU A 1 85 ? -18.373 6.863 10.599 1.00 94.31 85 LEU A O 1
ATOM 682 N N . GLU A 1 86 ? -17.608 8.479 11.964 1.00 93.31 86 GLU A N 1
ATOM 683 C CA . GLU A 1 86 ? -17.681 9.572 10.996 1.00 93.31 86 GLU A CA 1
ATOM 684 C C . GLU A 1 86 ? -16.338 9.679 10.264 1.00 93.31 86 GLU A C 1
ATOM 686 O O . GLU A 1 86 ? -15.388 10.282 10.761 1.00 93.31 86 GLU A O 1
ATOM 691 N N . LEU A 1 87 ? -16.235 9.030 9.102 1.00 95.19 87 LEU A N 1
ATOM 692 C CA . LEU A 1 87 ? -15.034 9.015 8.264 1.00 95.19 87 LEU A CA 1
ATOM 693 C C . LEU A 1 87 ? -15.394 9.478 6.855 1.00 95.19 87 LEU A C 1
ATOM 695 O O . LEU A 1 87 ? -16.379 9.021 6.280 1.00 95.19 87 LEU A O 1
ATOM 699 N N . SER A 1 88 ? -14.580 10.362 6.286 1.00 94.81 88 SER A N 1
ATOM 700 C CA . SER A 1 88 ? -14.697 10.736 4.874 1.00 94.81 88 SER A CA 1
ATOM 701 C C . SER A 1 88 ? -14.296 9.583 3.944 1.00 94.81 88 SER A C 1
ATOM 703 O O . SER A 1 88 ? -13.529 8.700 4.332 1.00 94.81 88 SER A O 1
ATOM 705 N N . ASP A 1 89 ? -14.731 9.627 2.680 1.00 94.31 89 ASP A N 1
ATOM 706 C CA . ASP A 1 89 ? -14.350 8.630 1.663 1.00 94.31 89 ASP A CA 1
ATOM 707 C C . ASP A 1 89 ? -12.828 8.473 1.548 1.00 94.31 89 ASP A C 1
ATOM 709 O O . ASP A 1 89 ? -12.305 7.362 1.464 1.00 94.31 89 ASP A O 1
ATOM 713 N N . LYS A 1 90 ? -12.099 9.593 1.630 1.00 90.94 90 LYS A N 1
ATOM 714 C CA . LYS A 1 90 ? -10.632 9.612 1.600 1.00 90.94 90 LYS A CA 1
ATOM 715 C C . LYS A 1 90 ? -10.025 8.898 2.811 1.00 90.94 90 LYS A C 1
ATOM 717 O O . LYS A 1 90 ? -9.023 8.191 2.684 1.00 90.94 90 LYS A O 1
ATOM 722 N N . GLU A 1 91 ? -10.608 9.072 3.993 1.00 93.00 91 GLU A N 1
ATOM 723 C CA . GLU A 1 91 ? -10.145 8.390 5.202 1.00 93.00 91 GLU A CA 1
ATOM 724 C C . GLU A 1 91 ? -10.449 6.898 5.160 1.00 93.00 91 GLU A C 1
ATOM 726 O O . GLU A 1 91 ? -9.587 6.107 5.540 1.00 93.00 91 GLU A O 1
ATOM 731 N N . LEU A 1 92 ? -11.628 6.510 4.669 1.00 95.69 92 LEU A N 1
ATOM 732 C CA . LEU A 1 92 ? -11.982 5.109 4.456 1.00 95.69 92 LEU A CA 1
ATOM 733 C C . LEU A 1 92 ? -11.017 4.448 3.480 1.00 95.69 92 LEU A C 1
ATOM 735 O O . LEU A 1 92 ? -10.485 3.383 3.777 1.00 95.69 92 LEU A O 1
ATOM 739 N N . GLU A 1 93 ? -10.723 5.102 2.361 1.00 93.50 93 GLU A N 1
ATOM 740 C CA . GLU A 1 93 ? -9.731 4.627 1.405 1.00 93.50 93 GLU A CA 1
ATOM 741 C C . GLU A 1 93 ? -8.345 4.500 2.057 1.00 93.50 93 GLU A C 1
ATOM 743 O O . GLU A 1 93 ? -7.662 3.489 1.891 1.00 93.50 93 GLU A O 1
ATOM 748 N N . THR A 1 94 ? -7.930 5.494 2.845 1.00 92.00 94 THR A N 1
ATOM 749 C CA . THR A 1 94 ? -6.647 5.475 3.567 1.00 92.00 94 THR A CA 1
ATOM 750 C C . THR A 1 94 ? -6.550 4.295 4.516 1.00 92.00 94 THR A C 1
ATOM 752 O O . THR A 1 94 ? -5.603 3.519 4.414 1.00 92.00 94 THR A O 1
ATOM 755 N N . ILE A 1 95 ? -7.551 4.107 5.373 1.00 95.25 95 ILE A N 1
ATOM 756 C CA . ILE A 1 95 ? -7.604 2.991 6.320 1.00 95.25 95 ILE A CA 1
ATOM 757 C C . ILE A 1 95 ? -7.645 1.651 5.578 1.00 95.25 95 ILE A C 1
ATOM 759 O O . ILE A 1 95 ? -6.930 0.725 5.956 1.00 95.25 95 ILE A O 1
ATOM 763 N N . PHE A 1 96 ? -8.450 1.551 4.515 1.00 95.44 96 PHE A N 1
ATOM 764 C CA . PHE A 1 96 ? -8.646 0.319 3.756 1.00 95.44 96 PHE A CA 1
ATOM 765 C C . PHE A 1 96 ? -7.322 -0.250 3.255 1.00 95.44 96 PHE A C 1
ATOM 767 O O . PHE A 1 96 ? -7.007 -1.409 3.539 1.00 95.44 96 PHE A O 1
ATOM 774 N N . TYR A 1 97 ? -6.539 0.573 2.557 1.00 93.06 97 TYR A N 1
ATOM 775 C CA . TYR A 1 97 ? -5.252 0.147 2.024 1.00 93.06 97 TYR A CA 1
ATOM 776 C C . TYR A 1 97 ? -4.184 0.040 3.113 1.00 93.06 97 TYR A C 1
ATOM 778 O O . TYR A 1 97 ? -3.432 -0.928 3.110 1.00 93.06 97 TYR A O 1
ATOM 786 N N . GLN A 1 98 ? -4.134 0.977 4.066 1.00 92.56 98 GLN A N 1
ATOM 787 C CA . GLN A 1 98 ? -3.107 0.976 5.109 1.00 92.56 98 GLN A CA 1
ATOM 788 C C . GLN A 1 98 ? -3.194 -0.268 6.006 1.00 92.56 98 GLN A C 1
ATOM 790 O O . GLN A 1 98 ? -2.176 -0.906 6.263 1.00 92.56 98 GLN A O 1
ATOM 795 N N . ALA A 1 99 ? -4.398 -0.674 6.426 1.00 94.38 99 ALA A N 1
ATOM 796 C CA . ALA A 1 99 ? -4.593 -1.888 7.225 1.00 94.38 99 ALA A CA 1
ATOM 797 C C . ALA A 1 99 ? -4.152 -3.166 6.484 1.00 94.38 99 ALA A C 1
ATOM 799 O O . ALA A 1 99 ? -3.658 -4.117 7.089 1.00 94.38 99 ALA A O 1
ATOM 800 N N . ARG A 1 100 ? -4.299 -3.182 5.155 1.00 93.19 100 ARG A N 1
ATOM 801 C CA . ARG A 1 100 ? -3.969 -4.320 4.279 1.00 93.19 100 ARG A CA 1
ATOM 802 C C . ARG A 1 100 ? -2.522 -4.303 3.781 1.00 93.19 100 ARG A C 1
ATOM 804 O O . ARG A 1 100 ? -2.114 -5.186 3.026 1.00 93.19 100 ARG A O 1
ATOM 811 N N . ALA A 1 101 ? -1.733 -3.311 4.188 1.00 89.19 101 ALA A N 1
ATOM 812 C CA . ALA A 1 101 ? -0.401 -3.084 3.651 1.00 89.19 101 ALA A CA 1
ATOM 813 C C . ALA A 1 101 ? 0.724 -3.831 4.388 1.00 89.19 101 ALA A C 1
ATOM 815 O O . ALA A 1 101 ? 1.871 -3.702 3.975 1.00 89.19 101 ALA A O 1
ATOM 816 N N . HIS A 1 102 ? 0.423 -4.629 5.419 1.00 90.44 102 HIS A N 1
ATOM 817 C CA . HIS A 1 102 ? 1.418 -5.472 6.095 1.00 90.44 102 HIS A CA 1
ATOM 818 C C . HIS A 1 102 ? 2.135 -6.401 5.107 1.00 90.44 102 HIS A C 1
ATOM 820 O O . HIS A 1 102 ? 1.464 -7.094 4.335 1.00 90.44 102 HIS A O 1
ATOM 826 N N . ASP A 1 103 ? 3.472 -6.396 5.148 1.00 88.50 103 ASP A N 1
ATOM 827 C CA . ASP A 1 103 ? 4.387 -7.006 4.163 1.00 88.50 103 ASP A CA 1
ATOM 828 C C . ASP A 1 103 ? 4.130 -6.571 2.716 1.00 88.50 103 ASP A C 1
ATOM 830 O O . ASP A 1 103 ? 4.417 -7.281 1.749 1.00 88.50 103 ASP A O 1
ATOM 834 N N . GLY A 1 104 ? 3.557 -5.382 2.541 1.00 87.62 104 GLY A N 1
ATOM 835 C CA . GLY A 1 104 ? 3.044 -4.955 1.256 1.00 87.62 104 GLY A CA 1
ATOM 836 C C . GLY A 1 104 ? 4.113 -4.783 0.196 1.00 87.62 104 GLY A C 1
ATOM 837 O O . GLY A 1 104 ? 3.792 -4.958 -0.975 1.00 87.62 104 GLY A O 1
ATOM 838 N N . CYS A 1 105 ? 5.354 -4.470 0.572 1.00 89.50 105 CYS A N 1
ATOM 839 C CA . CYS A 1 105 ? 6.464 -4.345 -0.373 1.00 89.50 105 CYS A CA 1
ATOM 840 C C . CYS A 1 105 ? 6.733 -5.694 -1.026 1.00 89.50 105 CYS A C 1
ATOM 842 O O . CYS A 1 105 ? 6.613 -5.815 -2.241 1.00 89.50 105 CYS A O 1
ATOM 844 N N . PHE A 1 106 ? 6.955 -6.734 -0.225 1.00 91.31 106 PHE A N 1
ATOM 845 C CA . PHE A 1 106 ? 7.232 -8.084 -0.709 1.00 91.31 106 PHE A CA 1
ATOM 846 C C . PHE A 1 106 ? 6.072 -8.666 -1.517 1.00 91.31 106 PHE A C 1
ATOM 848 O O . PHE A 1 106 ? 6.289 -9.204 -2.603 1.00 91.31 106 PHE A O 1
ATOM 855 N N . VAL A 1 107 ? 4.831 -8.489 -1.046 1.00 90.94 107 VAL A N 1
ATOM 856 C CA . VAL A 1 107 ? 3.643 -8.934 -1.792 1.00 90.94 107 VAL A CA 1
ATOM 857 C C . VAL A 1 107 ? 3.545 -8.212 -3.137 1.00 90.94 107 VAL A C 1
ATOM 859 O O . VAL A 1 107 ? 3.266 -8.841 -4.154 1.00 90.94 107 VAL A O 1
ATOM 862 N N . SER A 1 108 ? 3.811 -6.905 -3.177 1.00 89.00 108 SER A N 1
ATOM 863 C CA . SER A 1 108 ? 3.730 -6.135 -4.423 1.00 89.00 108 SER A CA 1
ATOM 864 C C . SER A 1 108 ? 4.860 -6.462 -5.397 1.00 89.00 108 SER A C 1
ATOM 866 O O . SER A 1 108 ? 4.621 -6.501 -6.604 1.00 89.00 108 SER A O 1
ATOM 868 N N . ILE A 1 109 ? 6.069 -6.743 -4.893 1.00 92.25 109 ILE A N 1
ATOM 869 C CA . ILE A 1 109 ? 7.163 -7.273 -5.709 1.00 92.25 109 ILE A CA 1
ATOM 870 C C . ILE A 1 109 ? 6.704 -8.561 -6.392 1.00 92.25 109 ILE A C 1
ATOM 872 O O . ILE A 1 109 ? 6.693 -8.614 -7.621 1.00 92.25 109 ILE A O 1
ATOM 876 N N . GLY A 1 110 ? 6.244 -9.545 -5.613 1.00 92.75 110 GLY A N 1
ATOM 877 C CA . GLY A 1 110 ? 5.796 -10.837 -6.133 1.00 92.75 110 GLY A CA 1
ATOM 878 C C . GLY A 1 110 ? 4.646 -10.720 -7.136 1.00 92.75 110 GLY A C 1
ATOM 879 O O . GLY A 1 110 ? 4.682 -11.355 -8.185 1.00 92.75 110 GLY A O 1
ATOM 880 N N . LEU A 1 111 ? 3.655 -9.862 -6.879 1.00 91.44 111 LEU A N 1
ATOM 881 C CA . LEU A 1 111 ? 2.541 -9.648 -7.811 1.00 91.44 111 LEU A CA 1
ATOM 882 C C . LEU A 1 111 ? 2.996 -9.105 -9.165 1.00 91.44 111 LEU A C 1
ATOM 884 O O . LEU A 1 111 ? 2.514 -9.562 -10.200 1.00 91.44 111 LEU A O 1
ATOM 888 N N . LEU A 1 112 ? 3.922 -8.146 -9.174 1.00 91.81 112 LEU A N 1
ATOM 889 C CA . LEU A 1 112 ? 4.423 -7.595 -10.428 1.00 91.81 112 LEU A CA 1
ATOM 890 C C . LEU A 1 112 ? 5.344 -8.591 -11.157 1.00 91.81 112 LEU A C 1
ATOM 892 O O . LEU A 1 112 ? 5.323 -8.627 -12.384 1.00 91.81 112 LEU A O 1
ATOM 896 N N . GLN A 1 113 ? 6.104 -9.426 -10.429 1.00 92.56 113 GLN A N 1
ATOM 897 C CA . GLN A 1 113 ? 6.836 -10.553 -11.032 1.00 92.56 113 GLN A CA 1
ATOM 898 C C . GLN A 1 113 ? 5.867 -11.479 -11.765 1.00 92.56 113 GLN A C 1
ATOM 900 O O . GLN A 1 113 ? 5.995 -11.657 -12.972 1.00 92.56 113 GLN A O 1
ATOM 905 N N . LEU A 1 114 ? 4.842 -11.963 -11.056 1.00 93.12 114 LEU A N 1
ATOM 906 C CA . LEU A 1 114 ? 3.827 -12.852 -11.616 1.00 93.12 114 LEU A CA 1
ATOM 907 C C . LEU A 1 114 ? 3.131 -12.234 -12.827 1.00 93.12 114 LEU A C 1
ATOM 909 O O . LEU A 1 114 ? 2.902 -12.930 -13.809 1.00 93.12 114 LEU A O 1
ATOM 913 N N . PHE A 1 115 ? 2.816 -10.935 -12.784 1.00 93.06 115 PHE A N 1
ATOM 914 C CA . PHE A 1 115 ? 2.229 -10.230 -13.921 1.00 93.06 115 PHE A CA 1
ATOM 915 C C . PHE A 1 115 ? 3.129 -10.288 -15.160 1.00 93.06 115 PHE A C 1
ATOM 917 O O . PHE A 1 115 ? 2.644 -10.597 -16.247 1.00 93.06 115 PHE A O 1
ATOM 924 N N . PHE A 1 116 ? 4.427 -10.012 -15.018 1.00 91.81 116 PHE A N 1
ATOM 925 C CA . PHE A 1 116 ? 5.350 -10.054 -16.152 1.00 91.81 116 PHE A CA 1
ATOM 926 C C . PHE A 1 116 ? 5.639 -11.478 -16.640 1.00 91.81 116 PHE A C 1
ATOM 928 O O . PHE A 1 116 ? 5.816 -11.669 -17.842 1.00 91.81 116 PHE A O 1
ATOM 935 N N . ASP A 1 117 ? 5.582 -12.473 -15.756 1.00 91.44 117 ASP A N 1
ATOM 936 C CA . ASP A 1 117 ? 5.733 -13.891 -16.105 1.00 91.44 117 ASP A CA 1
ATOM 937 C C . ASP A 1 117 ? 4.570 -14.427 -16.965 1.00 91.44 117 ASP A C 1
ATOM 939 O O . ASP A 1 117 ? 4.706 -15.461 -17.620 1.00 91.44 117 ASP A O 1
ATOM 943 N N . LEU A 1 118 ? 3.430 -13.721 -17.024 1.00 91.94 118 LEU A N 1
ATOM 944 C CA . LEU A 1 118 ? 2.329 -14.054 -17.942 1.00 91.94 118 LEU A CA 1
ATOM 945 C C . LEU A 1 118 ? 2.688 -13.819 -19.415 1.00 91.94 118 LEU A C 1
ATOM 947 O O . LEU A 1 118 ? 1.978 -14.295 -20.307 1.00 91.94 118 LEU A O 1
ATOM 951 N N . PHE A 1 119 ? 3.759 -13.075 -19.692 1.00 90.69 119 PHE A N 1
ATOM 952 C CA . PHE A 1 119 ? 4.176 -12.756 -21.047 1.00 90.69 119 PHE A CA 1
ATOM 953 C C . PHE A 1 119 ? 5.289 -13.707 -21.506 1.00 90.69 119 PHE A C 1
ATOM 955 O O . PHE A 1 119 ? 6.307 -13.830 -20.829 1.00 90.69 119 PHE A O 1
ATOM 962 N N . PRO A 1 120 ? 5.166 -14.333 -22.694 1.00 87.44 120 PRO A N 1
ATOM 963 C CA . PRO A 1 120 ? 6.158 -15.296 -23.187 1.00 87.44 120 PRO A CA 1
ATOM 964 C C . PRO A 1 120 ? 7.571 -14.724 -23.349 1.00 87.44 120 PRO A C 1
ATOM 966 O O . PRO A 1 120 ? 8.548 -15.468 -23.338 1.00 87.44 120 PRO A O 1
ATOM 969 N N . ASN A 1 121 ? 7.671 -13.411 -23.563 1.00 89.06 121 ASN A N 1
ATOM 970 C CA . ASN A 1 121 ? 8.929 -12.704 -23.720 1.00 89.06 121 ASN A CA 1
ATOM 971 C C . ASN A 1 121 ? 8.790 -11.275 -23.190 1.00 89.06 121 ASN A C 1
ATOM 973 O O . ASN A 1 121 ? 8.214 -10.400 -23.835 1.00 89.06 121 ASN A O 1
ATOM 977 N N . GLU A 1 122 ? 9.361 -11.027 -22.020 1.00 85.94 122 GLU A N 1
ATOM 978 C CA . GLU A 1 122 ? 9.389 -9.706 -21.388 1.00 85.94 122 GLU A CA 1
ATOM 979 C C . GLU A 1 122 ? 10.106 -8.630 -22.220 1.00 85.94 122 GLU A C 1
ATOM 981 O O . GLU A 1 122 ? 9.806 -7.447 -22.073 1.00 85.94 122 GLU A O 1
ATOM 986 N N . ASN A 1 123 ? 11.001 -9.014 -23.140 1.00 87.00 123 ASN A N 1
ATOM 987 C CA . ASN A 1 123 ? 11.672 -8.063 -24.034 1.00 87.00 123 ASN A CA 1
ATOM 988 C C . ASN A 1 123 ? 10.712 -7.420 -25.043 1.00 87.00 123 ASN A C 1
ATOM 990 O O . ASN A 1 123 ? 11.027 -6.375 -25.609 1.00 87.00 123 ASN A O 1
ATOM 994 N N . ASP A 1 124 ? 9.542 -8.023 -25.269 1.00 89.62 124 ASP A N 1
ATOM 995 C CA . ASP A 1 124 ? 8.513 -7.450 -26.132 1.00 89.62 124 ASP A CA 1
ATOM 996 C C . ASP A 1 124 ? 7.656 -6.400 -25.402 1.00 89.62 124 ASP A C 1
ATOM 998 O O . ASP A 1 124 ? 6.845 -5.725 -26.038 1.00 89.62 124 ASP A O 1
ATOM 1002 N N . ILE A 1 125 ? 7.836 -6.213 -24.090 1.00 93.75 125 ILE A N 1
ATOM 1003 C CA . ILE A 1 125 ? 7.061 -5.264 -23.286 1.00 93.75 125 ILE A CA 1
ATOM 1004 C C . ILE A 1 125 ? 7.834 -3.954 -23.121 1.00 93.75 125 ILE A C 1
ATOM 1006 O O . ILE A 1 125 ? 8.918 -3.914 -22.535 1.00 93.75 125 ILE A O 1
ATOM 1010 N N . SER A 1 126 ? 7.231 -2.859 -23.581 1.00 95.25 126 SER A N 1
ATOM 1011 C CA . SER A 1 126 ? 7.701 -1.498 -23.325 1.00 95.25 126 SER A CA 1
ATOM 1012 C C . SER A 1 126 ? 6.826 -0.844 -22.256 1.00 95.25 126 SER A C 1
ATOM 1014 O O . SER A 1 126 ? 5.639 -0.605 -22.472 1.00 95.25 126 SER A O 1
ATOM 1016 N N . LEU A 1 127 ? 7.398 -0.550 -21.092 1.00 96.00 127 LEU A N 1
ATOM 1017 C CA . LEU A 1 127 ? 6.712 0.114 -19.989 1.00 96.00 127 LEU A CA 1
ATOM 1018 C C . LEU A 1 127 ? 6.822 1.626 -20.146 1.00 96.00 127 LEU A C 1
ATOM 1020 O O . LEU A 1 127 ? 7.911 2.186 -20.041 1.00 96.00 127 LEU A O 1
ATOM 1024 N N . ARG A 1 128 ? 5.693 2.302 -20.349 1.00 96.19 128 ARG A N 1
ATOM 1025 C CA . ARG A 1 128 ? 5.607 3.757 -20.247 1.00 96.19 128 ARG A CA 1
ATOM 1026 C C . ARG A 1 128 ? 5.645 4.154 -18.774 1.00 96.19 128 ARG A C 1
ATOM 1028 O O . ARG A 1 128 ? 4.755 3.793 -18.002 1.00 96.19 128 ARG A O 1
ATOM 1035 N N . VAL A 1 129 ? 6.662 4.921 -18.403 1.00 94.31 129 VAL A N 1
ATOM 1036 C CA . VAL A 1 129 ? 6.860 5.486 -17.068 1.00 94.31 129 VAL A CA 1
ATOM 1037 C C . VAL A 1 129 ? 6.544 6.974 -17.133 1.00 94.31 129 VAL A C 1
ATOM 1039 O O . VAL A 1 129 ? 7.217 7.713 -17.845 1.00 94.31 129 VAL A O 1
ATOM 1042 N N . ARG A 1 130 ? 5.517 7.409 -16.396 1.00 90.88 130 ARG A N 1
ATOM 1043 C CA . ARG A 1 130 ? 5.089 8.813 -16.305 1.00 90.88 130 ARG A CA 1
ATOM 1044 C C . ARG A 1 130 ? 5.505 9.395 -14.963 1.00 90.88 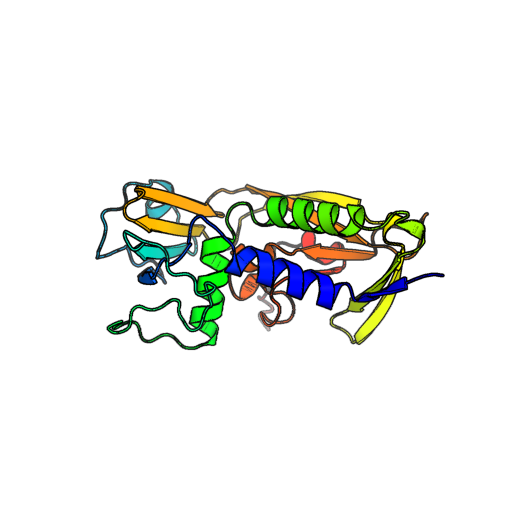130 ARG A C 1
ATOM 1046 O O . ARG A 1 130 ? 5.092 8.893 -13.922 1.00 90.88 130 ARG A O 1
ATOM 1053 N N . MET A 1 131 ? 6.294 10.454 -14.982 1.00 86.31 131 MET A N 1
ATOM 1054 C CA . MET A 1 131 ? 6.805 11.100 -13.784 1.00 86.31 131 MET A CA 1
ATOM 1055 C C . MET A 1 131 ? 5.858 12.181 -13.253 1.00 86.31 131 MET A C 1
ATOM 1057 O O . MET A 1 131 ? 5.086 12.774 -14.010 1.00 86.31 131 MET A O 1
ATOM 1061 N N . PRO A 1 132 ? 5.943 12.491 -11.945 1.00 78.81 132 PRO A N 1
ATOM 1062 C CA . PRO A 1 132 ? 5.226 13.594 -11.305 1.00 78.81 132 PRO A CA 1
ATOM 1063 C C . PRO A 1 132 ? 5.297 14.958 -12.000 1.00 78.81 132 PRO A C 1
ATOM 1065 O O . PRO A 1 132 ? 4.362 15.749 -11.894 1.00 78.81 132 PRO A O 1
ATOM 1068 N N . ASP A 1 133 ? 6.412 15.257 -12.662 1.00 83.44 133 ASP A N 1
ATOM 1069 C CA . ASP A 1 133 ? 6.662 16.523 -13.357 1.00 83.44 133 ASP A CA 1
ATOM 1070 C C . ASP A 1 133 ? 6.099 16.551 -14.790 1.00 83.44 133 ASP A C 1
ATOM 1072 O O . ASP A 1 133 ? 6.244 17.550 -15.493 1.00 83.44 133 ASP A O 1
ATOM 1076 N N . GLY A 1 134 ? 5.431 15.473 -15.212 1.00 85.12 134 GLY A N 1
ATOM 1077 C CA . GLY A 1 134 ? 4.875 15.309 -16.550 1.00 85.12 134 GLY A CA 1
ATOM 1078 C C . GLY A 1 134 ? 5.870 14.768 -17.575 1.00 85.12 134 GLY A C 1
ATOM 1079 O O . GLY A 1 134 ? 5.475 14.554 -18.720 1.00 85.12 134 GLY A O 1
ATOM 1080 N N . THR A 1 135 ? 7.130 14.526 -17.199 1.00 89.88 135 THR A N 1
ATOM 1081 C CA . THR A 1 135 ? 8.071 13.821 -18.075 1.00 89.88 135 THR A CA 1
ATOM 1082 C C . THR A 1 135 ? 7.680 12.354 -18.201 1.00 89.88 135 THR A C 1
ATOM 1084 O O . THR A 1 135 ? 7.096 11.761 -17.293 1.00 89.88 135 THR A O 1
ATOM 1087 N N . GLU A 1 136 ? 7.984 11.748 -19.343 1.00 94.25 136 GLU A N 1
ATOM 1088 C CA . GLU A 1 136 ? 7.767 10.322 -19.548 1.00 94.25 136 GLU A CA 1
ATOM 1089 C C . GLU A 1 136 ? 8.930 9.693 -20.301 1.00 94.25 136 GLU A C 1
ATOM 1091 O O . GLU A 1 136 ? 9.629 10.350 -21.074 1.00 94.25 136 GLU A O 1
ATOM 1096 N N . TYR A 1 137 ? 9.141 8.407 -20.054 1.00 94.81 137 TYR A N 1
ATOM 1097 C CA . TYR A 1 137 ? 10.100 7.602 -20.792 1.00 94.81 137 TYR A CA 1
ATOM 1098 C C . TYR A 1 137 ? 9.619 6.155 -20.880 1.00 94.81 137 TYR A C 1
ATOM 1100 O O . TYR A 1 137 ? 8.678 5.746 -20.197 1.00 94.81 137 TYR A O 1
ATOM 1108 N N . HIS A 1 138 ? 10.266 5.379 -21.742 1.00 95.44 138 HIS A N 1
ATOM 1109 C CA . HIS A 1 138 ? 9.947 3.974 -21.943 1.00 95.44 138 HIS A CA 1
ATOM 1110 C C . HIS A 1 138 ? 11.060 3.086 -21.393 1.00 95.44 138 HIS A C 1
ATOM 1112 O O . HIS A 1 138 ? 12.209 3.206 -21.805 1.00 95.44 138 HIS A O 1
ATOM 1118 N N . SER A 1 139 ? 10.706 2.180 -20.488 1.00 94.69 139 SER A N 1
ATOM 1119 C CA . SER A 1 139 ? 11.598 1.168 -19.926 1.00 94.69 139 SER A CA 1
ATOM 1120 C C . SER A 1 139 ? 11.228 -0.203 -20.496 1.00 94.69 139 SER A C 1
ATOM 1122 O O . SER A 1 139 ? 10.069 -0.602 -20.381 1.00 94.69 139 SER A O 1
ATOM 1124 N N . PRO A 1 140 ? 12.146 -0.953 -21.124 1.00 93.75 140 PRO A N 1
ATOM 1125 C CA . PRO A 1 140 ? 11.905 -2.364 -21.405 1.00 93.75 140 PRO A CA 1
ATOM 1126 C C . PRO A 1 140 ? 11.625 -3.105 -20.096 1.00 93.75 140 PRO A C 1
ATOM 1128 O O . PRO A 1 140 ? 12.371 -2.938 -19.129 1.00 93.75 140 PRO A O 1
ATOM 1131 N N . ALA A 1 141 ? 10.584 -3.942 -20.052 1.00 93.44 141 ALA A N 1
ATOM 1132 C CA . ALA A 1 141 ? 10.256 -4.657 -18.819 1.00 93.44 141 ALA A CA 1
ATOM 1133 C C . ALA A 1 141 ? 11.430 -5.517 -18.339 1.00 93.44 141 ALA A C 1
ATOM 1135 O O . ALA A 1 141 ? 11.655 -5.597 -17.137 1.00 93.44 141 ALA A O 1
ATOM 1136 N N . SER A 1 142 ? 12.217 -6.100 -19.246 1.00 92.75 142 SER A N 1
ATOM 1137 C CA . SER A 1 142 ? 13.403 -6.910 -18.926 1.00 92.75 142 SER A CA 1
ATOM 1138 C C . SER A 1 142 ? 14.540 -6.158 -18.223 1.00 92.75 142 SER A C 1
ATOM 1140 O O . SER A 1 142 ? 15.415 -6.792 -17.643 1.00 92.75 142 SER A O 1
ATOM 1142 N N . LEU A 1 143 ? 14.535 -4.819 -18.220 1.00 93.75 143 LEU A N 1
ATOM 1143 C CA . LEU A 1 143 ? 15.514 -4.013 -17.477 1.00 93.75 143 LEU A CA 1
ATOM 1144 C C . LEU A 1 143 ? 15.074 -3.689 -16.042 1.00 93.75 143 LEU A C 1
ATOM 1146 O O . LEU A 1 143 ? 15.779 -2.969 -15.331 1.00 93.75 143 LEU A O 1
ATOM 1150 N N . ARG A 1 144 ? 13.910 -4.182 -15.603 1.00 93.38 144 ARG A N 1
ATOM 1151 C CA . ARG A 1 144 ? 13.442 -4.001 -14.225 1.00 93.38 144 ARG A CA 1
ATOM 1152 C C . ARG A 1 144 ? 14.351 -4.737 -13.243 1.00 93.38 144 ARG A C 1
ATOM 1154 O O . ARG A 1 144 ? 14.779 -5.860 -13.498 1.00 93.38 144 ARG A O 1
ATOM 1161 N N . VAL A 1 145 ? 14.586 -4.140 -12.082 1.00 93.88 145 VAL A N 1
ATOM 1162 C CA . VAL A 1 145 ? 15.360 -4.766 -10.999 1.00 93.88 145 VAL A CA 1
ATOM 1163 C C . VAL A 1 145 ? 14.666 -4.572 -9.664 1.00 93.88 145 VAL A C 1
ATOM 1165 O O . VAL A 1 145 ? 14.009 -3.558 -9.441 1.00 93.88 145 VAL A O 1
ATOM 1168 N N . ILE A 1 146 ? 14.827 -5.530 -8.760 1.00 95.00 146 ILE A N 1
ATOM 1169 C CA . ILE A 1 146 ? 14.366 -5.384 -7.380 1.00 95.00 146 ILE A CA 1
ATOM 1170 C C . ILE A 1 146 ? 15.473 -4.685 -6.608 1.00 95.00 146 ILE A C 1
ATOM 1172 O O . ILE A 1 146 ? 16.631 -5.102 -6.651 1.00 95.00 146 ILE A O 1
ATOM 1176 N N . LEU A 1 147 ? 15.116 -3.608 -5.919 1.00 93.38 147 LEU A N 1
ATOM 1177 C CA . LEU A 1 147 ? 16.013 -2.894 -5.028 1.00 93.38 147 LEU A CA 1
ATOM 1178 C C . LEU A 1 147 ? 15.555 -3.131 -3.597 1.00 93.38 147 LEU A C 1
ATOM 1180 O O . LEU A 1 147 ? 14.463 -2.707 -3.223 1.00 93.38 147 LEU A O 1
ATOM 1184 N N . GLU A 1 148 ? 16.401 -3.784 -2.810 1.00 92.06 148 GLU A N 1
ATOM 1185 C CA . GLU A 1 148 ? 16.173 -4.024 -1.387 1.00 92.06 148 GLU A CA 1
ATOM 1186 C C . GLU A 1 148 ? 16.979 -3.019 -0.564 1.00 92.06 148 GLU A C 1
ATOM 1188 O O . GLU A 1 148 ? 18.192 -2.875 -0.738 1.00 92.06 148 GLU A O 1
ATOM 1193 N N . ALA A 1 149 ? 16.304 -2.298 0.324 1.00 87.94 149 ALA A N 1
ATOM 1194 C CA . ALA A 1 149 ? 16.927 -1.339 1.224 1.00 87.94 149 ALA A CA 1
ATOM 1195 C C . ALA A 1 149 ? 16.090 -1.206 2.501 1.00 87.94 149 ALA A C 1
ATOM 1197 O O . ALA A 1 149 ? 14.866 -1.240 2.425 1.00 87.94 149 ALA A O 1
ATOM 1198 N N . PRO A 1 150 ? 16.698 -1.023 3.681 1.00 87.38 150 PRO A N 1
ATOM 1199 C CA . PRO A 1 150 ? 15.926 -0.761 4.885 1.00 87.38 150 PRO A CA 1
ATOM 1200 C C . PRO A 1 150 ? 15.314 0.646 4.840 1.00 87.38 150 PRO A C 1
ATOM 1202 O O . PRO A 1 150 ? 15.993 1.624 4.520 1.00 87.38 150 PRO A O 1
ATOM 1205 N N . ILE A 1 151 ? 14.049 0.769 5.239 1.00 84.38 151 ILE A N 1
ATOM 1206 C CA . ILE A 1 151 ? 13.475 2.055 5.640 1.00 84.38 151 ILE A CA 1
ATOM 1207 C C . ILE A 1 151 ? 14.005 2.374 7.030 1.00 84.38 151 ILE A C 1
ATOM 1209 O O . ILE A 1 151 ? 13.819 1.594 7.961 1.00 84.38 151 ILE A O 1
ATOM 1213 N N . LEU A 1 152 ? 14.652 3.528 7.167 1.00 84.31 152 LEU A N 1
ATOM 1214 C CA . LEU A 1 152 ? 15.131 4.036 8.447 1.00 84.31 152 LEU A CA 1
ATOM 1215 C C . LEU A 1 152 ? 14.047 4.887 9.105 1.00 84.31 152 LEU A C 1
ATOM 1217 O O . LEU A 1 152 ? 13.443 5.727 8.437 1.00 84.31 152 LEU A O 1
ATOM 1221 N N . LEU A 1 153 ? 13.857 4.697 10.409 1.00 80.94 153 LEU A N 1
ATOM 1222 C CA . LEU A 1 153 ? 12.924 5.435 11.260 1.00 80.94 153 LEU A CA 1
ATOM 1223 C C . LEU A 1 153 ? 11.546 5.604 10.592 1.00 80.94 153 LEU A C 1
ATOM 1225 O O . LEU A 1 153 ? 11.166 6.729 10.244 1.00 80.94 153 LEU A O 1
ATOM 1229 N N . PRO A 1 154 ? 10.803 4.502 10.364 1.00 81.00 154 PRO A N 1
ATOM 1230 C CA . PRO A 1 154 ? 9.468 4.550 9.786 1.00 81.00 154 PRO A CA 1
ATOM 1231 C C . PRO A 1 154 ? 8.614 5.620 10.472 1.00 81.00 154 PRO A C 1
ATOM 1233 O O . PRO A 1 154 ? 8.527 5.680 11.697 1.00 81.00 154 PRO A O 1
ATOM 1236 N N . LYS A 1 155 ? 7.968 6.472 9.667 1.00 77.75 155 LYS A N 1
ATOM 1237 C CA . LYS A 1 155 ? 7.251 7.664 10.155 1.00 77.75 155 LYS A CA 1
ATOM 1238 C C . LYS A 1 155 ? 6.121 7.347 11.140 1.00 77.75 155 LYS A C 1
ATOM 1240 O O . LYS A 1 155 ? 5.704 8.231 11.884 1.00 77.75 155 LYS A O 1
ATOM 1245 N N . GLN A 1 156 ? 5.579 6.133 11.075 1.00 87.19 156 GLN A N 1
ATOM 1246 C CA . GLN A 1 156 ? 4.388 5.743 11.806 1.00 87.19 156 GLN A CA 1
ATOM 1247 C C . GLN A 1 156 ? 4.375 4.239 12.079 1.00 87.19 156 GLN A C 1
ATOM 1249 O O . GLN A 1 156 ? 4.671 3.442 11.187 1.00 87.19 156 GLN A O 1
ATOM 1254 N N . LEU A 1 157 ? 3.953 3.869 13.286 1.00 90.81 157 LEU A N 1
ATOM 1255 C CA . LEU A 1 157 ? 3.517 2.519 13.626 1.00 90.81 157 LEU A CA 1
ATOM 1256 C C . LEU A 1 157 ? 2.054 2.322 13.207 1.00 90.81 157 LEU A C 1
ATOM 1258 O O . LEU A 1 157 ? 1.179 3.104 13.577 1.00 90.81 157 LEU A O 1
ATOM 1262 N N . THR A 1 158 ? 1.768 1.254 12.477 1.00 92.94 158 THR A N 1
ATOM 1263 C CA . THR A 1 158 ? 0.403 0.827 12.157 1.00 92.94 158 THR A CA 1
ATOM 1264 C C . THR A 1 158 ? 0.138 -0.520 12.804 1.00 92.94 158 THR A C 1
ATOM 1266 O O . THR A 1 158 ? 0.903 -1.455 12.594 1.00 92.94 158 THR A O 1
ATOM 1269 N N . VAL A 1 159 ? -0.959 -0.628 13.551 1.00 94.38 159 VAL A N 1
ATOM 1270 C CA . VAL A 1 159 ? -1.465 -1.900 14.077 1.00 94.38 159 VAL A CA 1
ATOM 1271 C C . VAL A 1 159 ? -2.857 -2.140 13.520 1.00 94.38 159 VAL A C 1
ATOM 1273 O O . VAL A 1 159 ? -3.752 -1.316 13.694 1.00 94.38 159 VAL A O 1
ATOM 1276 N N . ALA A 1 160 ? -3.065 -3.281 12.877 1.00 95.12 160 ALA A N 1
ATOM 1277 C CA . ALA A 1 160 ? -4.377 -3.701 12.417 1.00 95.12 160 ALA A CA 1
ATOM 1278 C C . ALA A 1 160 ? -4.739 -5.058 13.023 1.00 95.12 160 ALA A C 1
ATOM 1280 O O . ALA A 1 160 ? -3.980 -6.018 12.923 1.00 95.12 160 ALA A O 1
ATOM 1281 N N . MET A 1 161 ? -5.899 -5.128 13.668 1.00 95.25 161 MET A N 1
ATOM 1282 C CA . MET A 1 161 ? -6.414 -6.328 14.319 1.00 95.25 161 MET A CA 1
ATOM 1283 C C . MET A 1 161 ? -7.659 -6.823 13.607 1.00 95.25 161 MET A C 1
ATOM 1285 O O . MET A 1 161 ? -8.557 -6.036 13.301 1.00 95.25 161 MET A O 1
ATOM 1289 N N . VAL A 1 162 ? -7.733 -8.136 13.405 1.00 94.62 162 VAL A N 1
ATOM 1290 C CA . VAL A 1 162 ? -8.899 -8.789 12.809 1.00 94.62 162 VAL A CA 1
ATOM 1291 C C . VAL A 1 162 ? -9.458 -9.821 13.785 1.00 94.62 162 VAL A C 1
ATOM 1293 O O . VAL A 1 162 ? -8.796 -10.795 14.144 1.00 94.62 162 VAL A O 1
ATOM 1296 N N . LEU A 1 163 ? -10.688 -9.596 14.238 1.00 93.81 163 LEU A N 1
ATOM 1297 C CA . LEU A 1 163 ? -11.412 -10.462 15.166 1.00 93.81 163 LEU A CA 1
ATOM 1298 C C . LEU A 1 163 ? -12.394 -11.368 14.410 1.00 93.81 163 LEU A C 1
ATOM 1300 O O . LEU A 1 163 ? -12.895 -10.957 13.367 1.00 93.81 163 LEU A O 1
ATOM 1304 N N . PRO A 1 164 ? -12.699 -12.582 14.908 1.00 91.56 164 PRO A N 1
ATOM 1305 C CA . PRO A 1 164 ? -12.228 -13.182 16.162 1.00 91.56 164 PRO A CA 1
ATOM 1306 C C . PRO A 1 164 ? -10.882 -13.917 16.039 1.00 91.56 164 PRO A C 1
ATOM 1308 O O . PRO A 1 164 ? -10.471 -14.578 16.985 1.00 91.56 164 PRO A O 1
ATOM 1311 N N . GLU A 1 165 ? -10.191 -13.816 14.899 1.00 85.75 165 GLU A N 1
ATOM 1312 C CA . GLU A 1 165 ? -8.926 -14.527 14.634 1.00 85.75 165 GLU A CA 1
ATOM 1313 C C . GLU A 1 165 ? -7.800 -14.157 15.618 1.00 85.75 165 GLU A C 1
ATOM 1315 O O . GLU A 1 165 ? -6.812 -14.879 15.713 1.00 85.75 165 GLU A O 1
ATOM 1320 N N . ASN A 1 166 ? -7.963 -13.062 16.372 1.00 76.62 166 ASN A N 1
ATOM 1321 C CA . ASN A 1 166 ? -7.025 -12.567 17.384 1.00 76.62 166 ASN A CA 1
ATOM 1322 C C . ASN A 1 166 ? -5.597 -12.388 16.837 1.00 76.62 166 ASN A C 1
ATOM 1324 O O . ASN A 1 166 ? -4.612 -12.513 17.564 1.00 76.62 166 ASN A O 1
ATOM 1328 N N . MET A 1 167 ? -5.495 -12.099 15.538 1.00 85.94 167 MET A N 1
ATOM 1329 C CA . MET A 1 167 ? -4.243 -11.795 14.859 1.00 85.94 167 MET A CA 1
ATOM 1330 C C . MET A 1 167 ? -4.087 -10.285 14.724 1.00 85.94 167 MET A C 1
ATOM 1332 O O . MET A 1 167 ? -5.036 -9.570 14.388 1.00 85.94 167 MET A O 1
ATOM 1336 N N . SER A 1 168 ? -2.869 -9.821 14.988 1.00 91.00 168 SER A N 1
ATOM 1337 C CA . SER A 1 168 ? -2.463 -8.430 14.822 1.00 91.00 168 SER A CA 1
ATOM 1338 C C . SER A 1 168 ? -1.387 -8.346 13.752 1.00 91.00 168 SER A C 1
ATOM 1340 O O . SER A 1 168 ? -0.446 -9.136 13.756 1.00 91.00 168 SER A O 1
ATOM 1342 N N . TYR A 1 169 ? -1.524 -7.375 12.863 1.00 93.25 169 TYR A N 1
ATOM 1343 C CA . TYR A 1 169 ? -0.569 -7.064 11.812 1.00 93.25 169 TYR A CA 1
ATOM 1344 C C . TYR A 1 169 ? 0.079 -5.727 12.146 1.00 93.25 169 TYR A C 1
ATOM 1346 O O . TYR A 1 169 ? -0.624 -4.728 12.315 1.00 93.25 169 TYR A O 1
ATOM 1354 N N . ILE A 1 170 ? 1.404 -5.723 12.267 1.00 92.12 170 ILE A N 1
ATOM 1355 C CA . ILE A 1 170 ? 2.184 -4.559 12.687 1.00 92.12 170 ILE A CA 1
ATOM 1356 C C . ILE A 1 170 ? 3.060 -4.090 11.526 1.00 92.12 170 ILE A C 1
ATOM 1358 O O . ILE A 1 170 ? 3.730 -4.881 10.875 1.00 92.12 170 ILE A O 1
ATOM 1362 N N . THR A 1 171 ? 3.053 -2.796 11.228 1.00 90.69 171 THR A N 1
ATOM 1363 C CA . THR A 1 171 ? 3.942 -2.212 10.215 1.00 90.69 171 THR A CA 1
ATOM 1364 C C . THR A 1 171 ? 4.613 -0.965 10.764 1.00 90.69 171 THR A C 1
ATOM 1366 O O . THR A 1 171 ? 3.941 -0.087 11.304 1.00 90.69 171 THR A O 1
ATOM 1369 N N . GLY A 1 172 ? 5.936 -0.881 10.612 1.00 87.50 172 GLY A N 1
ATOM 1370 C CA . GLY A 1 172 ? 6.757 0.124 11.286 1.00 87.50 172 GLY A CA 1
ATOM 1371 C C . GLY A 1 172 ? 6.970 -0.201 12.768 1.00 87.50 172 GLY A C 1
ATOM 1372 O O . GLY A 1 172 ? 6.820 -1.342 13.185 1.00 87.50 172 GLY A O 1
ATOM 1373 N N . GLY A 1 173 ? 7.324 0.808 13.568 1.00 83.31 173 GLY A N 1
ATOM 1374 C CA . GLY A 1 173 ? 7.530 0.667 15.018 1.00 83.31 173 GLY A CA 1
ATOM 1375 C C . GLY A 1 173 ? 8.981 0.498 15.450 1.00 83.31 173 GLY A C 1
ATOM 1376 O O . GLY A 1 173 ? 9.355 1.029 16.493 1.00 83.31 173 GLY A O 1
ATOM 1377 N N . GLU A 1 174 ? 9.782 -0.172 14.626 1.00 85.56 174 GLU A N 1
ATOM 1378 C CA . GLU A 1 174 ? 11.221 -0.366 14.823 1.00 85.56 174 GLU A CA 1
ATOM 1379 C C . GLU A 1 174 ? 12.049 0.776 14.217 1.00 85.56 174 GLU A C 1
ATOM 1381 O O . GLU A 1 174 ? 11.565 1.524 13.369 1.00 85.56 174 GLU A O 1
ATOM 1386 N N . ASP A 1 175 ? 13.324 0.889 14.603 1.00 86.38 175 ASP A N 1
ATOM 1387 C CA . ASP A 1 175 ? 14.244 1.890 14.038 1.00 86.38 175 ASP A CA 1
ATOM 1388 C C . ASP A 1 175 ? 14.557 1.642 12.556 1.00 86.38 175 ASP A C 1
ATOM 1390 O O . ASP A 1 175 ? 14.933 2.564 11.828 1.00 86.38 175 ASP A O 1
ATOM 1394 N N . THR A 1 176 ? 14.406 0.400 12.095 1.00 88.19 176 THR A N 1
ATOM 1395 C CA . THR A 1 176 ? 14.618 0.002 10.704 1.00 88.19 176 THR A CA 1
ATOM 1396 C C . THR A 1 176 ? 13.601 -1.046 10.293 1.00 88.19 176 THR A C 1
ATOM 1398 O O . THR A 1 176 ? 13.275 -1.909 11.094 1.00 88.19 176 THR A O 1
ATOM 1401 N N . MET A 1 177 ? 13.160 -1.031 9.038 1.00 88.19 177 MET A N 1
ATOM 1402 C CA . MET A 1 177 ? 12.258 -2.049 8.500 1.00 88.19 177 MET A CA 1
ATOM 1403 C C . MET A 1 177 ? 12.736 -2.502 7.116 1.00 88.19 177 MET A C 1
ATOM 1405 O O . MET A 1 177 ? 13.012 -1.636 6.280 1.00 88.19 177 MET A O 1
ATOM 1409 N N . PRO A 1 178 ? 12.833 -3.816 6.837 1.00 90.62 178 PRO A N 1
ATOM 1410 C CA . PRO A 1 178 ? 13.113 -4.315 5.495 1.00 90.62 178 PRO A CA 1
ATOM 1411 C C . PRO A 1 178 ? 12.122 -3.753 4.474 1.00 90.62 178 PRO A C 1
ATOM 1413 O O . PRO A 1 178 ? 10.919 -3.693 4.730 1.00 90.62 178 PRO A O 1
ATOM 1416 N N . HIS A 1 179 ? 12.623 -3.335 3.315 1.00 90.81 179 HIS A N 1
ATOM 1417 C CA . HIS A 1 179 ? 11.792 -2.785 2.252 1.00 90.81 179 HIS A CA 1
ATOM 1418 C C . HIS A 1 179 ? 12.366 -3.124 0.882 1.00 90.81 179 HIS A C 1
ATOM 1420 O O . HIS A 1 179 ? 13.577 -3.281 0.715 1.00 90.81 179 HIS A O 1
ATOM 1426 N N . ALA A 1 180 ? 11.477 -3.255 -0.095 1.00 92.19 180 ALA A N 1
ATOM 1427 C CA . ALA A 1 180 ? 11.830 -3.597 -1.460 1.00 92.19 180 ALA A CA 1
ATOM 1428 C C . ALA A 1 180 ? 10.950 -2.822 -2.439 1.00 92.19 180 ALA A C 1
ATOM 1430 O O . ALA A 1 180 ? 9.746 -2.672 -2.222 1.00 92.19 180 ALA A O 1
ATOM 1431 N N . VAL A 1 181 ? 11.553 -2.351 -3.527 1.00 93.06 181 VAL A N 1
ATOM 1432 C CA . VAL A 1 181 ? 10.868 -1.612 -4.594 1.00 93.06 181 VAL A CA 1
ATOM 1433 C C . VAL A 1 181 ? 11.317 -2.097 -5.965 1.00 93.06 181 VAL A C 1
ATOM 1435 O O . VAL A 1 181 ? 12.365 -2.730 -6.106 1.00 93.06 181 VAL A O 1
ATOM 1438 N N . TRP A 1 182 ? 10.553 -1.743 -6.995 1.00 94.44 182 TRP A N 1
ATOM 1439 C CA . TRP A 1 182 ? 10.949 -1.975 -8.379 1.00 94.44 182 TRP A CA 1
ATOM 1440 C C . TRP A 1 182 ? 11.704 -0.785 -8.951 1.00 94.44 182 TRP A C 1
ATOM 1442 O O . TRP A 1 182 ? 11.178 0.322 -8.971 1.00 94.44 182 TRP A O 1
ATOM 1452 N N . GLY A 1 183 ? 12.914 -1.011 -9.449 1.00 94.56 183 GLY A N 1
ATOM 1453 C CA . GLY A 1 183 ? 13.703 -0.050 -10.208 1.00 94.56 183 GLY A CA 1
ATOM 1454 C C . GLY A 1 183 ? 13.493 -0.191 -11.716 1.00 94.56 183 GLY A C 1
ATOM 1455 O O . GLY A 1 183 ? 13.406 -1.306 -12.228 1.00 94.56 183 GLY A O 1
ATOM 1456 N N . PHE A 1 184 ? 13.461 0.943 -12.419 1.00 94.88 184 PHE A N 1
ATOM 1457 C CA . PHE A 1 184 ? 13.303 1.033 -13.873 1.00 94.88 184 PHE A CA 1
ATOM 1458 C C . PHE A 1 184 ? 14.348 1.959 -14.508 1.00 94.88 184 PHE A C 1
ATOM 1460 O O . PHE A 1 184 ? 14.804 2.937 -13.901 1.00 94.88 184 PHE A O 1
ATOM 1467 N N . THR A 1 185 ? 14.713 1.641 -15.749 1.00 94.06 185 THR A N 1
ATOM 1468 C CA . THR A 1 185 ? 15.652 2.397 -16.590 1.00 94.06 185 THR A CA 1
ATOM 1469 C C . THR A 1 185 ? 15.307 2.219 -18.074 1.00 94.06 185 THR A C 1
ATOM 1471 O O . THR A 1 185 ? 14.743 1.199 -18.468 1.00 94.06 185 THR A O 1
ATOM 1474 N N . ASP A 1 186 ? 15.617 3.209 -18.904 1.00 91.75 186 ASP A N 1
ATOM 1475 C CA . ASP A 1 186 ? 15.599 3.125 -20.377 1.00 91.75 186 ASP A CA 1
ATOM 1476 C C . ASP A 1 186 ? 16.972 2.778 -20.973 1.00 91.75 186 ASP A C 1
ATOM 1478 O O . ASP A 1 186 ? 17.079 2.540 -22.174 1.00 91.75 186 ASP A O 1
ATOM 1482 N N . ASP A 1 187 ? 18.014 2.748 -20.144 1.00 90.94 187 ASP A N 1
ATOM 1483 C CA . ASP A 1 187 ? 19.389 2.490 -20.547 1.00 90.94 187 ASP A CA 1
ATOM 1484 C C . ASP A 1 187 ? 19.871 1.166 -19.924 1.00 90.94 187 ASP A C 1
ATOM 1486 O O . ASP A 1 187 ? 20.024 1.100 -18.698 1.00 90.94 187 ASP A O 1
ATOM 1490 N N . PRO A 1 188 ? 20.134 0.118 -20.733 1.00 85.56 188 PRO A N 1
ATOM 1491 C CA . PRO A 1 188 ? 20.658 -1.163 -20.255 1.00 85.56 188 PRO A CA 1
ATOM 1492 C C . PRO A 1 188 ? 22.031 -1.076 -19.577 1.00 85.56 188 PRO A C 1
ATOM 1494 O O . PRO A 1 188 ? 22.390 -1.975 -18.821 1.00 85.56 188 PRO A O 1
ATOM 1497 N N . GLN A 1 189 ? 22.821 -0.039 -19.868 1.00 86.62 189 GLN A N 1
ATOM 1498 C CA . GLN A 1 189 ? 24.102 0.232 -19.206 1.00 86.62 189 GLN A CA 1
ATOM 1499 C C . GLN A 1 189 ? 24.000 1.363 -18.171 1.00 86.62 189 GLN A C 1
ATOM 1501 O O . GLN A 1 189 ? 24.992 1.702 -17.520 1.00 86.62 189 GLN A O 1
ATOM 1506 N N . GLY A 1 190 ? 22.816 1.956 -18.030 1.00 77.50 190 GLY A N 1
ATOM 1507 C CA . GLY A 1 190 ? 22.571 3.119 -17.198 1.00 77.50 190 GLY A CA 1
ATOM 1508 C C . GLY A 1 190 ? 22.197 2.770 -15.765 1.00 77.50 190 GLY A C 1
ATOM 1509 O O . GLY A 1 190 ? 21.882 1.636 -15.410 1.00 77.50 190 GLY A O 1
ATOM 1510 N N . ASN A 1 191 ? 22.204 3.798 -14.920 1.00 88.25 191 ASN A N 1
ATOM 1511 C CA . ASN A 1 191 ? 21.692 3.690 -13.558 1.00 88.25 191 ASN A CA 1
ATOM 1512 C C . ASN A 1 191 ? 20.160 3.657 -13.557 1.00 88.25 191 ASN A C 1
ATOM 1514 O O . ASN A 1 191 ? 19.519 4.273 -14.408 1.00 88.25 191 ASN A O 1
ATOM 1518 N N . ILE A 1 192 ? 19.579 3.031 -12.531 1.00 91.88 192 ILE A N 1
ATOM 1519 C CA . ILE A 1 192 ? 18.138 3.097 -12.269 1.00 91.88 192 ILE A CA 1
ATOM 1520 C C . ILE A 1 192 ? 17.692 4.557 -12.176 1.00 91.88 192 ILE A C 1
ATOM 1522 O O . ILE A 1 192 ? 18.193 5.326 -11.350 1.00 91.88 192 ILE A O 1
ATOM 1526 N N . LYS A 1 193 ? 16.738 4.928 -13.032 1.00 91.31 193 LYS A N 1
ATOM 1527 C CA . LYS A 1 193 ? 16.189 6.283 -13.108 1.00 91.31 193 LYS A CA 1
ATOM 1528 C C . LYS A 1 193 ? 15.071 6.470 -12.098 1.00 91.31 193 LYS A C 1
ATOM 1530 O O . LYS A 1 193 ? 15.065 7.450 -11.354 1.00 91.31 193 LYS A O 1
ATOM 1535 N N . THR A 1 194 ? 14.148 5.515 -12.040 1.00 92.56 194 THR A N 1
ATOM 1536 C CA . THR A 1 194 ? 12.948 5.628 -11.208 1.00 92.56 194 THR A CA 1
ATOM 1537 C C . THR A 1 194 ? 12.680 4.371 -10.419 1.00 92.5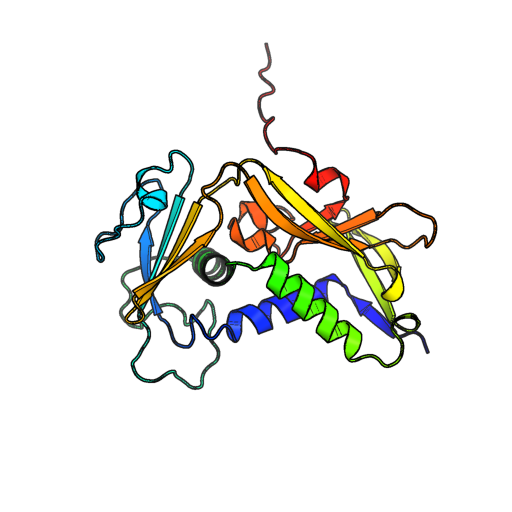6 194 THR A C 1
ATOM 1539 O O . THR A 1 194 ? 13.065 3.276 -10.821 1.00 92.56 194 THR A O 1
ATOM 1542 N N . VAL A 1 195 ? 11.954 4.540 -9.324 1.00 92.25 195 VAL A N 1
ATOM 1543 C CA . VAL A 1 195 ? 11.474 3.459 -8.479 1.00 92.25 195 VAL A CA 1
ATOM 1544 C C . VAL A 1 195 ? 9.963 3.514 -8.344 1.00 92.25 195 VAL A C 1
ATOM 1546 O O . VAL A 1 195 ? 9.387 4.591 -8.184 1.00 92.25 195 VAL A O 1
ATOM 1549 N N . LEU A 1 196 ? 9.339 2.345 -8.399 1.00 91.94 196 LEU A N 1
ATOM 1550 C CA . LEU A 1 196 ? 7.943 2.119 -8.074 1.00 91.94 196 LEU A CA 1
ATOM 1551 C C . LEU A 1 196 ? 7.869 1.426 -6.714 1.00 91.94 196 LEU A C 1
ATOM 1553 O O . LEU A 1 196 ? 8.287 0.276 -6.564 1.00 91.94 196 LEU A O 1
ATOM 1557 N N . ASP A 1 197 ? 7.288 2.121 -5.748 1.00 89.50 197 ASP A N 1
ATOM 1558 C CA . ASP A 1 197 ? 6.996 1.613 -4.417 1.00 89.50 197 ASP A CA 1
ATOM 1559 C C . ASP A 1 197 ? 5.483 1.444 -4.254 1.00 89.50 197 ASP A C 1
ATOM 1561 O O . ASP A 1 197 ? 4.754 2.383 -3.930 1.00 89.50 197 ASP A O 1
ATOM 1565 N N . MET A 1 198 ? 5.015 0.221 -4.498 1.00 86.62 198 MET A N 1
ATOM 1566 C CA . MET A 1 198 ? 3.607 -0.162 -4.377 1.00 86.62 198 MET A CA 1
ATOM 1567 C C . MET A 1 198 ? 3.136 -0.353 -2.933 1.00 86.62 198 MET A C 1
ATOM 1569 O O . MET A 1 198 ? 1.936 -0.474 -2.704 1.00 86.62 198 MET A O 1
ATOM 1573 N N . SER A 1 199 ? 4.040 -0.383 -1.954 1.00 79.12 199 SER A N 1
ATOM 1574 C CA . SER A 1 199 ? 3.659 -0.559 -0.552 1.00 79.12 199 SER A CA 1
ATOM 1575 C C . SER A 1 199 ? 3.690 0.720 0.249 1.00 79.12 199 SER A C 1
ATOM 1577 O O . SER A 1 199 ? 3.300 0.717 1.412 1.00 79.12 199 SER A O 1
ATOM 1579 N N . SER A 1 200 ? 4.081 1.823 -0.376 1.00 81.81 200 SER A N 1
ATOM 1580 C CA . SER A 1 200 ? 4.191 3.130 0.248 1.00 81.81 200 SER A CA 1
ATOM 1581 C C . SER A 1 200 ? 2.928 3.529 1.033 1.00 81.81 200 SER A C 1
ATOM 1583 O O . SER A 1 200 ? 3.019 4.145 2.093 1.00 81.81 200 SER A O 1
ATOM 1585 N N . ILE A 1 201 ? 1.746 3.069 0.609 1.00 81.88 201 ILE A N 1
ATOM 1586 C CA . ILE A 1 201 ? 0.460 3.251 1.298 1.00 81.88 201 ILE A CA 1
ATOM 1587 C C . ILE A 1 201 ? 0.395 2.689 2.732 1.00 81.88 201 ILE A C 1
ATOM 1589 O O . ILE A 1 201 ? -0.480 3.085 3.504 1.00 81.88 201 ILE A O 1
ATOM 1593 N N . GLN A 1 202 ? 1.344 1.836 3.130 1.00 82.25 202 GLN A N 1
ATOM 1594 C CA . GLN A 1 202 ? 1.517 1.361 4.507 1.00 82.25 202 GLN A CA 1
ATOM 1595 C C . GLN A 1 202 ? 1.755 2.498 5.515 1.00 82.25 202 GLN A C 1
ATOM 1597 O O . GLN A 1 202 ? 1.471 2.356 6.705 1.00 82.25 202 GLN A O 1
ATOM 1602 N N . PHE A 1 203 ? 2.200 3.661 5.035 1.00 82.00 203 PHE A N 1
ATOM 1603 C CA . PHE A 1 203 ? 2.424 4.861 5.842 1.00 82.00 203 PHE A CA 1
ATOM 1604 C C . PHE A 1 203 ? 1.321 5.921 5.688 1.00 82.00 203 PHE A C 1
ATOM 1606 O O . PHE A 1 203 ? 1.525 7.083 6.036 1.00 82.00 203 PHE A O 1
ATOM 1613 N N . GLY A 1 204 ? 0.150 5.542 5.167 1.00 82.12 204 GLY A N 1
ATOM 1614 C CA . GLY A 1 204 ? -0.992 6.444 5.013 1.00 82.12 204 GLY A CA 1
ATOM 1615 C C . GLY A 1 204 ? -0.758 7.515 3.945 1.00 82.12 204 GLY A C 1
ATOM 1616 O O . GLY A 1 204 ? -0.060 7.280 2.959 1.00 82.12 204 GLY A O 1
ATOM 1617 N N . GLU A 1 205 ? -1.352 8.700 4.124 1.00 81.00 205 GLU A N 1
ATOM 1618 C CA . GLU A 1 205 ? -1.279 9.789 3.133 1.00 81.00 205 GLU A CA 1
ATOM 1619 C C . GLU A 1 205 ? 0.158 10.193 2.785 1.00 81.00 205 GLU A C 1
ATOM 1621 O O . GLU A 1 205 ? 0.475 10.416 1.620 1.00 81.00 205 GLU A O 1
ATOM 1626 N N . GLU A 1 206 ? 1.048 10.214 3.775 1.00 74.56 206 GLU A N 1
ATOM 1627 C CA . GLU A 1 206 ? 2.460 10.570 3.602 1.00 74.56 206 GLU A CA 1
ATOM 1628 C C . GLU A 1 206 ? 3.233 9.585 2.722 1.00 74.56 206 GLU A C 1
ATOM 1630 O O . GLU A 1 206 ? 4.267 9.935 2.153 1.00 74.56 206 GLU A O 1
ATOM 1635 N N . GLY A 1 207 ? 2.751 8.349 2.628 1.00 74.38 207 GLY A N 1
ATOM 1636 C CA . GLY A 1 207 ? 3.343 7.318 1.794 1.00 74.38 207 GLY A CA 1
ATOM 1637 C C . GLY A 1 207 ? 2.805 7.301 0.363 1.00 74.38 207 GLY A C 1
ATOM 1638 O O . GLY A 1 207 ? 3.468 6.813 -0.541 1.00 74.38 207 GLY A O 1
ATOM 1639 N N . ARG A 1 208 ? 1.637 7.885 0.096 1.00 73.75 208 ARG A N 1
ATOM 1640 C CA . ARG A 1 208 ? 0.890 7.801 -1.178 1.00 73.75 208 ARG A CA 1
ATOM 1641 C C . ARG A 1 208 ? 1.467 8.631 -2.348 1.00 73.75 208 ARG A C 1
ATOM 1643 O O . ARG A 1 208 ? 0.728 9.136 -3.196 1.00 73.75 208 ARG A O 1
ATOM 1650 N N . GLY A 1 209 ? 2.784 8.826 -2.402 1.00 69.19 209 GLY A N 1
ATOM 1651 C CA . GLY A 1 209 ? 3.452 9.550 -3.487 1.00 69.19 209 GLY A CA 1
ATOM 1652 C C . GLY A 1 209 ? 2.974 11.002 -3.617 1.00 69.19 209 GLY A C 1
ATOM 1653 O O . GLY A 1 209 ? 2.804 11.692 -2.614 1.00 69.19 209 GLY A O 1
ATOM 1654 N N . LEU A 1 210 ? 2.765 11.480 -4.851 1.00 64.69 210 LEU A N 1
ATOM 1655 C CA . LEU A 1 210 ? 2.443 12.871 -5.220 1.00 64.69 210 LEU A CA 1
ATOM 1656 C C . LEU A 1 210 ? 1.396 13.543 -4.298 1.00 64.69 210 LEU A C 1
ATOM 1658 O O . LEU A 1 210 ? 0.194 13.506 -4.567 1.00 64.69 210 LEU A O 1
ATOM 1662 N N . LYS A 1 211 ? 1.858 14.197 -3.221 1.00 65.50 211 LYS A N 1
ATOM 1663 C CA . LYS A 1 211 ? 1.018 14.853 -2.196 1.00 65.50 211 LYS A CA 1
ATOM 1664 C C . LYS A 1 211 ? -0.089 13.944 -1.631 1.00 65.50 211 LYS A C 1
ATOM 1666 O O . LYS A 1 211 ? -1.198 14.409 -1.375 1.00 65.50 211 LYS A O 1
ATOM 1671 N N . GLY A 1 212 ? 0.191 12.649 -1.512 1.00 66.56 212 GLY A N 1
ATOM 1672 C CA . GLY A 1 212 ? -0.720 11.662 -0.939 1.00 66.56 212 GLY A CA 1
ATOM 1673 C C . GLY A 1 212 ? -1.900 11.236 -1.821 1.00 66.56 212 GLY A C 1
ATOM 1674 O O . GLY A 1 212 ? -2.890 10.713 -1.309 1.00 66.56 212 GLY A O 1
ATOM 1675 N N . LYS A 1 213 ? -1.830 11.477 -3.138 1.00 68.94 213 LYS A N 1
ATOM 1676 C CA . LYS A 1 213 ? -2.936 11.222 -4.081 1.00 68.94 213 LYS A CA 1
ATOM 1677 C C . LYS A 1 213 ? -2.878 9.881 -4.818 1.00 68.94 213 LYS A C 1
ATOM 1679 O O . LYS A 1 213 ? -3.801 9.588 -5.567 1.00 68.94 213 LYS A O 1
ATOM 1684 N N . SER A 1 214 ? -1.805 9.108 -4.681 1.00 74.31 214 SER A N 1
ATOM 1685 C CA . SER A 1 214 ? -1.585 7.871 -5.449 1.00 74.31 214 SER A CA 1
ATOM 1686 C C . SER A 1 214 ? -1.644 6.641 -4.542 1.00 74.31 214 SER A C 1
ATOM 1688 O O . SER A 1 214 ? -1.319 6.730 -3.366 1.00 74.31 214 SER A O 1
ATOM 1690 N N . LEU A 1 215 ? -2.023 5.471 -5.065 1.00 76.88 215 LEU A N 1
ATOM 1691 C CA . LEU A 1 215 ? -1.989 4.228 -4.270 1.00 76.88 215 LEU A CA 1
ATOM 1692 C C . LEU A 1 215 ? -0.565 3.712 -4.005 1.00 76.88 215 LEU A C 1
ATOM 1694 O O . LEU A 1 215 ? -0.374 2.802 -3.207 1.00 76.88 215 LEU A O 1
ATOM 1698 N N . PHE A 1 216 ? 0.420 4.297 -4.678 1.00 80.62 216 PHE A N 1
ATOM 1699 C CA . PHE A 1 216 ? 1.831 3.943 -4.626 1.00 80.62 216 PHE A CA 1
ATOM 1700 C C . PHE A 1 216 ? 2.687 5.195 -4.837 1.00 80.62 216 PHE A C 1
ATOM 1702 O O . PHE A 1 216 ? 2.186 6.238 -5.269 1.00 80.62 216 PHE A O 1
ATOM 1709 N N . ALA A 1 217 ? 3.987 5.102 -4.573 1.00 81.38 217 ALA A N 1
ATOM 1710 C CA . ALA A 1 217 ? 4.942 6.150 -4.900 1.00 81.38 217 ALA A CA 1
ATOM 1711 C C . ALA A 1 217 ? 5.729 5.785 -6.164 1.00 81.38 217 ALA A C 1
ATOM 1713 O O . ALA A 1 217 ? 6.279 4.693 -6.280 1.00 81.38 217 ALA A O 1
ATOM 1714 N N . LEU A 1 218 ? 5.791 6.720 -7.111 1.00 83.44 218 LEU A N 1
ATOM 1715 C CA . LEU A 1 218 ? 6.685 6.667 -8.264 1.00 83.44 218 LEU A CA 1
ATOM 1716 C C . LEU A 1 218 ? 7.595 7.891 -8.193 1.00 83.44 218 LEU A C 1
ATOM 1718 O O . LEU A 1 218 ? 7.111 9.023 -8.112 1.00 83.44 218 LEU A O 1
ATOM 1722 N N . GLY A 1 219 ? 8.905 7.672 -8.172 1.00 80.19 219 GLY A N 1
ATOM 1723 C CA . GLY A 1 219 ? 9.862 8.758 -7.991 1.00 80.19 219 GLY A CA 1
ATOM 1724 C C . GLY A 1 219 ? 11.264 8.403 -8.448 1.00 80.19 219 GLY A C 1
ATOM 1725 O O . GLY A 1 219 ? 11.554 7.262 -8.798 1.00 80.19 219 GLY A O 1
ATOM 1726 N N . GLU A 1 220 ? 12.147 9.396 -8.454 1.00 78.50 220 GLU A N 1
ATOM 1727 C CA . GLU A 1 220 ? 13.565 9.160 -8.714 1.00 78.50 220 GLU A CA 1
ATOM 1728 C C . GLU A 1 220 ? 14.194 8.353 -7.574 1.00 78.50 220 GLU A C 1
ATOM 1730 O O . GLU A 1 220 ? 13.862 8.549 -6.403 1.00 78.50 220 GLU A O 1
ATOM 1735 N N . LEU A 1 221 ? 15.183 7.512 -7.890 1.00 68.69 221 LEU A N 1
ATOM 1736 C CA . LEU A 1 221 ? 15.906 6.718 -6.885 1.00 68.69 221 LEU A CA 1
ATOM 1737 C C . LEU A 1 221 ? 16.473 7.583 -5.737 1.00 68.69 221 LEU A C 1
ATOM 1739 O O . LEU A 1 221 ? 16.507 7.166 -4.580 1.00 68.69 221 LEU A O 1
ATOM 1743 N N . ARG A 1 222 ? 16.860 8.832 -6.036 1.00 56.97 222 ARG A N 1
ATOM 1744 C CA . ARG A 1 222 ? 17.390 9.805 -5.063 1.00 56.97 222 ARG A CA 1
ATOM 1745 C C . ARG A 1 222 ? 16.394 10.184 -3.961 1.00 56.97 222 ARG A C 1
ATOM 1747 O O . ARG A 1 222 ? 16.820 10.669 -2.913 1.00 56.97 222 ARG A O 1
ATOM 1754 N N . CYS A 1 223 ? 15.096 9.972 -4.175 1.00 49.34 223 CYS A N 1
ATOM 1755 C CA . CYS A 1 223 ? 14.052 10.257 -3.194 1.00 49.34 223 CYS A CA 1
ATOM 1756 C C . CYS A 1 223 ? 13.968 9.200 -2.083 1.00 49.34 223 CYS A C 1
ATOM 1758 O O . CYS A 1 223 ? 13.513 9.534 -0.995 1.00 49.34 223 CYS A O 1
ATOM 1760 N N . MET A 1 224 ? 14.460 7.974 -2.300 1.00 51.75 224 MET A N 1
ATOM 1761 C CA . MET A 1 224 ? 14.443 6.926 -1.265 1.00 51.75 224 MET A CA 1
ATOM 1762 C C . MET A 1 224 ? 15.555 7.068 -0.219 1.00 51.75 224 MET A C 1
ATOM 1764 O O . MET A 1 224 ? 15.481 6.471 0.847 1.00 51.75 224 MET A O 1
ATOM 1768 N N . ALA A 1 225 ? 16.584 7.871 -0.506 1.00 37.44 225 ALA A N 1
ATOM 1769 C CA . ALA A 1 225 ? 17.754 8.041 0.357 1.00 37.44 225 ALA A CA 1
ATOM 1770 C C . ALA A 1 225 ? 17.663 9.247 1.311 1.00 37.44 225 ALA A C 1
ATOM 1772 O O . ALA A 1 225 ? 18.614 9.512 2.048 1.00 37.44 225 ALA A O 1
ATOM 1773 N N . ARG A 1 226 ? 16.566 10.019 1.298 1.00 31.84 226 ARG A N 1
ATOM 1774 C CA . ARG A 1 226 ? 16.410 11.152 2.219 1.00 31.84 226 ARG A CA 1
ATOM 1775 C C . ARG A 1 226 ? 15.473 10.783 3.366 1.00 31.84 226 ARG A C 1
ATOM 1777 O O . ARG A 1 226 ? 14.297 10.536 3.106 1.00 31.84 226 ARG A O 1
ATOM 1784 N N . PRO A 1 227 ? 15.914 10.871 4.634 1.00 32.50 227 PRO A N 1
ATOM 1785 C CA . PRO A 1 227 ? 14.959 11.126 5.695 1.00 32.50 227 PRO A CA 1
ATOM 1786 C C . PRO A 1 227 ? 14.301 12.468 5.354 1.00 32.50 227 PRO A C 1
ATOM 1788 O O . PRO A 1 227 ? 14.977 13.494 5.244 1.00 32.50 227 PRO A O 1
ATOM 1791 N N . HIS A 1 228 ? 12.995 12.467 5.085 1.00 41.47 228 HIS A N 1
ATOM 1792 C CA . HIS A 1 228 ? 12.235 13.702 4.908 1.00 41.47 228 HIS A CA 1
ATOM 1793 C C . HIS A 1 228 ? 12.128 14.409 6.260 1.00 41.47 228 HIS A C 1
ATOM 1795 O O . HIS A 1 228 ? 11.144 14.292 6.982 1.00 41.47 228 HIS A O 1
ATOM 1801 N N . GLY A 1 229 ? 13.192 15.125 6.596 1.00 41.47 229 GLY A N 1
ATOM 1802 C CA . GLY A 1 229 ? 13.324 15.944 7.781 1.00 41.47 229 GLY A CA 1
ATOM 1803 C C . GLY A 1 229 ? 14.228 17.122 7.470 1.00 41.47 229 GLY A C 1
ATOM 1804 O O . GLY A 1 229 ? 15.333 17.184 7.985 1.00 41.47 229 GLY A O 1
ATOM 1805 N N . ASP A 1 230 ? 13.762 18.049 6.633 1.00 33.50 230 ASP A N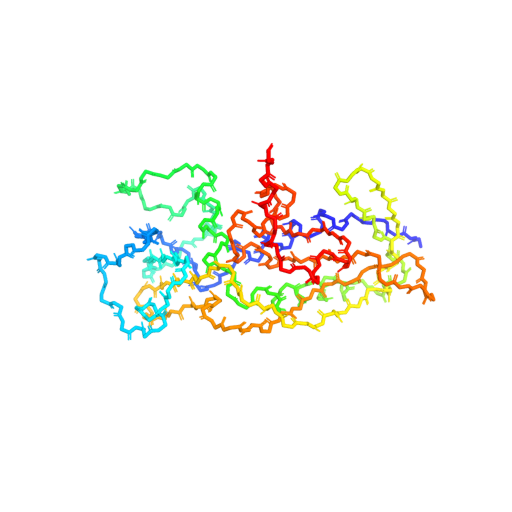 1
ATOM 1806 C CA . ASP A 1 230 ? 14.142 19.447 6.825 1.00 33.50 230 ASP A CA 1
ATOM 1807 C C . ASP A 1 230 ? 13.075 20.398 6.270 1.00 33.50 230 ASP A C 1
ATOM 1809 O O . ASP A 1 230 ? 13.069 20.790 5.105 1.00 33.50 230 ASP A O 1
ATOM 1813 N N . SER A 1 231 ? 12.127 20.749 7.133 1.00 32.84 231 SER A N 1
ATOM 1814 C CA . SER A 1 231 ? 11.299 21.941 6.976 1.00 32.84 231 SER A CA 1
ATOM 1815 C C . SER A 1 231 ? 11.554 22.865 8.165 1.00 32.84 231 SER A C 1
ATOM 1817 O O . SER A 1 231 ? 10.666 23.115 8.983 1.00 32.84 231 SER A O 1
ATOM 1819 N N . ARG A 1 232 ? 12.793 23.349 8.312 1.00 30.89 232 ARG A N 1
ATOM 1820 C CA . ARG A 1 232 ? 13.098 24.517 9.149 1.00 30.89 232 ARG A CA 1
ATOM 1821 C C . ARG A 1 232 ? 14.066 25.470 8.451 1.00 30.89 232 ARG A C 1
ATOM 1823 O O . ARG A 1 232 ? 15.171 25.708 8.920 1.00 30.89 232 ARG A O 1
ATOM 1830 N N . THR A 1 233 ? 13.593 26.155 7.417 1.00 34.59 233 THR A N 1
ATOM 1831 C CA . THR A 1 233 ? 14.096 27.507 7.144 1.00 34.59 233 THR A CA 1
ATOM 1832 C C . THR A 1 233 ? 13.433 28.468 8.132 1.00 34.59 233 THR A C 1
ATOM 1834 O O . THR A 1 233 ? 12.295 28.890 7.930 1.00 34.59 233 THR A O 1
ATOM 1837 N N . ARG A 1 234 ? 14.121 28.792 9.234 1.00 29.39 234 ARG A N 1
ATOM 1838 C CA . ARG A 1 234 ? 13.839 30.027 9.984 1.00 29.39 234 ARG A CA 1
ATOM 1839 C C . ARG A 1 234 ? 14.428 31.196 9.186 1.00 29.39 234 ARG A C 1
ATOM 1841 O O . ARG A 1 234 ? 15.612 31.113 8.861 1.00 29.39 234 ARG A O 1
ATOM 1848 N N . PRO A 1 235 ? 13.684 32.273 8.896 1.00 37.00 235 PRO A N 1
ATOM 1849 C CA . PRO A 1 235 ? 14.316 33.538 8.572 1.00 37.00 235 PRO A CA 1
ATOM 1850 C C . PRO A 1 235 ? 14.785 34.202 9.874 1.00 37.00 235 PRO A C 1
ATOM 1852 O O . PRO A 1 235 ? 14.087 34.146 10.893 1.00 37.00 235 PRO A O 1
ATOM 1855 N N . GLY A 1 236 ? 16.002 34.744 9.831 1.00 37.91 236 GLY A N 1
ATOM 1856 C CA . GLY A 1 236 ? 16.488 35.728 10.799 1.00 37.91 236 GLY A CA 1
ATOM 1857 C C . GLY A 1 236 ? 15.908 37.110 10.543 1.00 37.91 236 GLY A C 1
ATOM 1858 O O . GLY A 1 236 ? 15.244 37.290 9.496 1.00 37.91 236 GLY A O 1
#

pLDDT: mean 86.08, std 14.16, range [29.39, 97.69]

Radius of gyration: 19.15 Å; chains: 1; bounding box: 49×52×57 Å

Secondary structure (DSSP, 8-state):
-PEEEEHHHHHHHHHHHHHHS-GGGTT-EEEEEE-TTPPPSSS----HHHHH--S-EEEEEEE--SS--SSPP-GGG-S-TT------HHHHHHHHHHHT-TTHHHHHHHHHHHHHHTSS-GGGEEEEEE-TTS-EEEEEGGG-EEEEEEEES-S-EEEEEEETTTEEEEE--SSEEEEEEEEE-S-TTSPP-EEEETTGGGGGGGGSSGGG-SSSEEEEGGGTT--S--------

Foldseek 3Di:
DFDEDAPQVVLQVLLVVLLQPPPLCQQWAWQDKDFDLGDDDPDDDPDCLNVVQPAGEIETEIEHDPDGDPDTDDLVSRHDPPHPDDDDSLRSNLCSSLLSLQVVQVVSVVSVVVVCVVDPDQQSYWYWYADPVRDIDTFRSVLKDKDKDKDAQQRYWYWYYYPPVRDIGIDGSDRIDIHIWIFTDNDSPDDGFKTKAQSLSNNTQVSQDDSSPHNTHIDGPVVRPDPPDDPDPDDD

Sequence (236 aa):
MSTTMDLHDIALLLNYERATTETRYRGAKLREVARNGENFKTVLVTLPDWYDHKGPRVGFVFDKPARAPEEPDLPSNMLPPNSTLELSDKELETIFYQARAHDGCFVSIGLLQLFFDLFPNENDISLRVRMPDGTEYHSPASLRVILEAPILLPKQLTVAMVLPENMSYITGGEDTMPHAVWGFTDDPQGNIKTVLDMSSIQFGEEGRGLKGKSLFALGELRCMARPHGDSRTRPG